Protein AF-A0A316PD76-F1 (afdb_monomer)

Sequence (189 aa):
MIFRKEKEHGVLTEEEILDMARDIAENDPAYIIGSMLIKSVCDDTGLDEGAAFSMLLDGGGMPKGIAAISARAANDLMRLYEEGGIEGEIDSYLEDERFVKMLPEMPVKAALRLYAAECNADAAARAEREKGAMDVMEKLAARRALPSPIKGNTPAATDTDYANMPTREFNLIKERLMRAASEGRRVSL

Foldseek 3Di:
DDDPPDDPDPDQDPVSVVVVVVVVQCPPPVNVVLVVQLVVLCVQQVDDSVVSNCCCVVVVHRDDDPRSLVSNLVNLLVVCVVVVNADDDPVVQVVDPQLVVCSNVDHNSVSRVVVVVVVVVVVVVVVVVVVVVVVVVVVVVVVVPDPDPPPPPPDDPCDPPPPPDDPVVVVVVVVVVVVCVVVVHDDDD

pLDDT: mean 81.31, std 11.66, range [34.84, 92.88]

Secondary structure (DSSP, 8-state):
-------------HHHHHHHHHHHHHTSHHHHHHHHHHHHHHHHH---HHHHHHHHHHTTS---THHHHHHHHHHHHHHHHHTT-S-S-HHHHHH-HHHHHHTTTS-HHHHHHHHHHHHHHHHHHHHHHHHHHHHHHHHHHHHHHSPPP----SPPP-----TTS-HHHHHHHHHHHHHHHHTTPPPP-

Structure (mmCIF, N/CA/C/O backbone):
data_AF-A0A316PD76-F1
#
_entry.id   AF-A0A316PD76-F1
#
loop_
_atom_site.group_PDB
_atom_site.id
_atom_site.type_symbol
_atom_site.label_atom_id
_atom_site.label_alt_id
_atom_site.label_comp_id
_atom_site.label_asym_id
_atom_site.label_entity_id
_atom_site.label_seq_id
_atom_site.pdbx_PDB_ins_code
_atom_site.Cartn_x
_atom_site.Cartn_y
_atom_site.Cartn_z
_atom_site.occupancy
_atom_site.B_iso_or_equiv
_atom_site.auth_seq_id
_atom_site.auth_comp_id
_atom_site.auth_asym_id
_atom_site.auth_atom_id
_atom_site.pdbx_PDB_model_num
ATOM 1 N N . MET A 1 1 ? 2.385 15.370 -68.884 1.00 34.84 1 MET A N 1
ATOM 2 C CA . MET A 1 1 ? 3.732 15.970 -68.776 1.00 34.84 1 MET A CA 1
ATOM 3 C C . MET A 1 1 ? 3.852 16.548 -67.375 1.00 34.84 1 MET A C 1
ATOM 5 O O . MET A 1 1 ? 3.274 17.591 -67.115 1.00 34.84 1 MET A O 1
ATOM 9 N N . ILE A 1 2 ? 4.478 15.823 -66.447 1.00 42.19 2 ILE A N 1
ATOM 10 C CA . ILE A 1 2 ? 4.757 16.325 -65.095 1.00 42.19 2 ILE A CA 1
ATOM 11 C C . ILE A 1 2 ? 6.264 16.531 -65.048 1.00 42.19 2 ILE A C 1
ATOM 13 O O . ILE A 1 2 ? 7.024 15.577 -65.201 1.00 42.19 2 ILE A O 1
ATOM 17 N N . PHE A 1 3 ? 6.674 17.791 -64.946 1.00 40.69 3 PHE A N 1
ATOM 18 C CA . PHE A 1 3 ? 8.070 18.192 -64.866 1.00 40.69 3 PHE A CA 1
ATOM 19 C C . PHE A 1 3 ? 8.684 17.594 -63.596 1.00 40.69 3 PHE A C 1
ATOM 21 O O . PHE A 1 3 ? 8.445 18.085 -62.494 1.00 40.69 3 PHE A O 1
ATOM 28 N N . ARG A 1 4 ? 9.485 16.529 -63.740 1.00 48.47 4 ARG A N 1
ATOM 29 C CA . ARG A 1 4 ? 10.508 16.205 -62.743 1.00 48.47 4 ARG A CA 1
ATOM 30 C C . ARG A 1 4 ? 11.542 17.315 -62.830 1.00 48.47 4 ARG A C 1
ATOM 32 O O . ARG A 1 4 ? 12.342 17.350 -63.757 1.00 48.47 4 ARG A O 1
ATOM 39 N N . LYS A 1 5 ? 11.459 18.258 -61.898 1.00 47.19 5 LYS A N 1
ATOM 40 C CA . LYS A 1 5 ? 12.519 19.227 -61.663 1.00 47.19 5 LYS A CA 1
ATOM 41 C C . LYS A 1 5 ? 13.670 18.443 -61.034 1.00 47.19 5 LYS A C 1
ATOM 43 O O . LYS A 1 5 ? 13.573 18.029 -59.882 1.00 47.19 5 LYS A O 1
ATOM 48 N N . GLU A 1 6 ? 14.687 18.141 -61.832 1.00 51.72 6 GLU A N 1
ATOM 49 C CA . GLU A 1 6 ? 15.960 17.621 -61.339 1.00 51.72 6 GLU A CA 1
ATOM 50 C C . GLU A 1 6 ? 16.486 18.622 -60.298 1.00 51.72 6 GLU A C 1
ATOM 52 O O . GLU A 1 6 ? 16.610 19.814 -60.588 1.00 51.72 6 GLU A O 1
ATOM 57 N N . LYS A 1 7 ? 16.681 18.177 -59.047 1.00 54.69 7 LYS A N 1
ATOM 58 C CA . LYS A 1 7 ? 17.316 19.002 -58.012 1.00 54.69 7 LYS A CA 1
ATOM 59 C C . LYS A 1 7 ? 18.790 19.155 -58.405 1.00 54.69 7 LYS A C 1
ATOM 61 O O . LYS A 1 7 ? 19.587 18.241 -58.218 1.00 54.69 7 LYS A O 1
ATOM 66 N N . GLU A 1 8 ? 19.130 20.305 -58.977 1.00 54.94 8 GLU A N 1
ATOM 67 C CA . GLU A 1 8 ? 20.500 20.803 -59.020 1.00 54.94 8 GLU A CA 1
ATOM 68 C C . GLU A 1 8 ? 20.954 21.143 -57.591 1.00 54.94 8 GLU A C 1
ATOM 70 O O . GLU A 1 8 ? 20.208 21.760 -56.834 1.00 54.94 8 GLU A O 1
ATOM 75 N N . HIS A 1 9 ? 22.195 20.753 -57.280 1.00 51.72 9 HIS A N 1
ATOM 76 C CA . HIS A 1 9 ? 22.932 20.888 -56.012 1.00 51.72 9 HIS A CA 1
ATOM 77 C C . HIS A 1 9 ? 22.798 19.682 -55.073 1.00 51.72 9 HIS A C 1
ATOM 79 O O . HIS A 1 9 ? 21.840 19.535 -54.323 1.00 51.72 9 HIS A O 1
ATOM 85 N N . GLY A 1 10 ? 23.832 18.831 -55.091 1.00 57.38 10 GLY A N 1
ATOM 86 C CA . GLY A 1 10 ? 24.058 17.730 -54.149 1.00 57.38 10 GLY A CA 1
ATOM 87 C C . GLY A 1 10 ? 24.444 18.206 -52.747 1.00 57.38 10 GLY A C 1
ATOM 88 O O . GLY A 1 10 ? 25.435 17.741 -52.192 1.00 57.38 10 GLY A O 1
ATOM 89 N N . VAL A 1 11 ? 23.692 19.162 -52.204 1.00 63.84 11 VAL A N 1
ATOM 90 C CA . VAL A 1 11 ? 23.794 19.614 -50.819 1.00 63.84 11 VAL A CA 1
ATOM 91 C C . VAL A 1 11 ? 22.506 19.184 -50.137 1.00 63.84 11 VAL A C 1
ATOM 93 O O . VAL A 1 11 ? 21.431 19.682 -50.465 1.00 63.84 11 VAL A O 1
ATOM 96 N N . LEU A 1 12 ? 22.632 18.204 -49.246 1.00 72.88 12 LEU A N 1
ATOM 97 C CA . LEU A 1 12 ? 21.537 17.717 -48.415 1.00 72.88 12 LEU A CA 1
ATOM 98 C C . LEU A 1 12 ? 20.990 18.870 -47.571 1.00 72.88 12 LEU A C 1
ATOM 100 O O . LEU A 1 12 ? 21.762 19.695 -47.073 1.00 72.88 12 LEU A O 1
ATOM 104 N N . THR A 1 13 ? 19.671 18.939 -47.421 1.00 83.94 13 THR A N 1
ATOM 105 C CA . THR A 1 13 ? 19.058 19.902 -46.500 1.00 83.94 13 THR A CA 1
ATOM 106 C C . THR A 1 13 ? 19.372 19.525 -45.051 1.00 83.94 13 THR A C 1
ATOM 108 O O . THR A 1 13 ? 19.690 18.378 -44.748 1.00 83.94 13 THR A O 1
ATOM 111 N N . GLU A 1 14 ? 19.285 20.484 -44.129 1.00 81.12 14 GLU A N 1
ATOM 112 C CA . GLU A 1 14 ? 19.507 20.226 -42.698 1.00 81.12 14 GLU A CA 1
ATOM 113 C C . GLU A 1 14 ? 18.545 19.159 -42.145 1.00 81.12 14 GLU A C 1
ATOM 115 O O . GLU A 1 14 ? 18.964 18.288 -41.389 1.00 81.12 14 GLU A O 1
ATOM 120 N N . GLU A 1 15 ? 17.290 19.157 -42.603 1.00 84.56 15 GLU A N 1
ATOM 121 C CA . GLU A 1 15 ? 16.310 18.105 -42.295 1.00 84.56 15 GLU A CA 1
ATOM 122 C C . GLU A 1 15 ? 16.735 16.737 -42.853 1.00 84.56 15 GLU A C 1
ATOM 124 O O . GLU A 1 15 ? 16.725 15.756 -42.116 1.00 84.56 15 GLU A O 1
ATOM 129 N N . GLU A 1 16 ? 17.186 16.667 -44.114 1.00 83.12 16 GLU A N 1
ATOM 130 C CA . GLU A 1 16 ? 17.677 15.421 -44.727 1.00 83.12 16 GLU A CA 1
ATOM 131 C C . GLU A 1 16 ? 18.917 14.880 -43.981 1.00 83.12 16 GLU A C 1
ATOM 133 O O . GLU A 1 16 ? 19.078 13.670 -43.831 1.00 83.12 16 GLU A O 1
ATOM 138 N N . ILE A 1 17 ? 19.785 15.761 -43.467 1.00 85.25 17 ILE A N 1
ATOM 139 C CA . ILE A 1 17 ? 20.955 15.388 -42.654 1.00 85.25 17 ILE A CA 1
ATOM 140 C C . ILE A 1 17 ? 20.531 14.859 -41.278 1.00 85.25 17 ILE A C 1
ATOM 142 O O . ILE A 1 17 ? 21.077 13.852 -40.825 1.00 85.25 17 ILE A O 1
ATOM 146 N N . LEU A 1 18 ? 19.574 15.512 -40.614 1.00 87.12 18 LEU A N 1
ATOM 147 C CA . LEU A 1 18 ? 19.062 15.084 -39.309 1.00 87.12 18 LEU A CA 1
ATOM 148 C C . LEU A 1 18 ? 18.331 13.742 -39.390 1.00 87.12 18 LEU A C 1
ATOM 150 O O . LEU A 1 18 ? 18.535 12.897 -38.519 1.00 87.12 18 LEU A O 1
ATOM 154 N N . ASP A 1 19 ? 17.539 13.520 -40.438 1.00 87.88 19 ASP A N 1
ATOM 155 C CA . ASP A 1 19 ? 16.840 12.252 -40.655 1.00 87.88 19 ASP A CA 1
ATOM 156 C C . ASP A 1 19 ? 17.824 11.107 -40.911 1.00 87.88 19 ASP A C 1
ATOM 158 O O . ASP A 1 19 ? 17.697 10.044 -40.308 1.00 87.88 19 ASP A O 1
ATOM 162 N N . MET A 1 20 ? 18.865 11.327 -41.722 1.00 84.94 20 MET A N 1
ATOM 163 C CA . MET A 1 20 ? 19.918 10.323 -41.911 1.00 84.94 20 MET A CA 1
ATOM 164 C C . MET A 1 20 ? 20.720 10.065 -40.632 1.00 84.94 20 MET A C 1
ATOM 166 O O . MET A 1 20 ? 21.063 8.921 -40.349 1.00 84.94 20 MET A O 1
ATOM 170 N N . ALA A 1 21 ? 21.033 11.101 -39.848 1.00 84.44 21 ALA A N 1
ATOM 171 C CA . ALA A 1 21 ? 21.728 10.935 -38.573 1.00 84.44 21 ALA A CA 1
ATOM 172 C C . ALA A 1 21 ? 20.879 10.143 -37.569 1.00 84.44 21 ALA A C 1
ATOM 174 O O . ALA A 1 21 ? 21.413 9.293 -36.855 1.00 84.44 21 ALA A O 1
ATOM 175 N N . ARG A 1 22 ? 19.562 10.386 -37.547 1.00 87.31 22 ARG A N 1
ATOM 176 C CA . ARG A 1 22 ? 18.609 9.615 -36.748 1.00 87.31 22 ARG A CA 1
ATOM 177 C C . ARG A 1 22 ? 18.548 8.166 -37.212 1.00 87.31 22 ARG A C 1
ATOM 179 O O . ARG A 1 22 ? 18.696 7.288 -36.379 1.00 87.31 22 ARG A O 1
ATOM 186 N N . ASP A 1 23 ? 18.410 7.917 -38.510 1.00 89.44 23 ASP A N 1
ATOM 187 C CA . ASP A 1 23 ? 18.346 6.560 -39.064 1.00 89.44 23 ASP A CA 1
ATOM 188 C C . ASP A 1 23 ? 19.634 5.770 -38.771 1.00 89.44 23 ASP A C 1
ATOM 190 O O . ASP A 1 23 ? 19.594 4.618 -38.346 1.00 89.44 23 ASP A O 1
ATOM 194 N N . ILE A 1 24 ? 20.805 6.402 -38.893 1.00 86.38 24 ILE A N 1
ATOM 195 C CA . ILE A 1 24 ? 22.083 5.779 -38.516 1.00 86.38 24 ILE A CA 1
ATOM 196 C C . ILE A 1 24 ? 22.121 5.458 -37.016 1.00 86.38 24 ILE A C 1
ATOM 198 O O . ILE A 1 24 ? 22.555 4.369 -36.643 1.00 86.38 24 ILE A O 1
ATOM 202 N N . ALA A 1 25 ? 21.676 6.383 -36.162 1.00 83.94 25 ALA A N 1
ATOM 203 C CA . ALA A 1 25 ? 21.655 6.176 -34.719 1.00 83.94 25 ALA A CA 1
ATOM 204 C C . ALA A 1 25 ? 20.653 5.087 -34.307 1.00 83.94 25 ALA A C 1
ATOM 206 O O . ALA A 1 25 ? 20.988 4.236 -33.494 1.00 83.94 25 ALA A O 1
ATOM 207 N N . GLU A 1 26 ? 19.452 5.071 -34.886 1.00 87.88 26 GLU A N 1
ATOM 208 C CA . GLU A 1 26 ? 18.392 4.109 -34.565 1.00 87.88 26 GLU A CA 1
ATOM 209 C C . GLU A 1 26 ? 18.734 2.679 -35.001 1.00 87.88 26 GLU A C 1
ATOM 211 O O . GLU A 1 26 ? 18.301 1.717 -34.363 1.00 87.88 26 GLU A O 1
ATOM 216 N N . ASN A 1 27 ? 19.560 2.534 -36.040 1.00 89.62 27 ASN A N 1
ATOM 217 C CA . ASN A 1 27 ? 20.076 1.246 -36.502 1.00 89.62 27 ASN A CA 1
ATOM 218 C C . ASN A 1 27 ? 21.355 0.791 -35.768 1.00 89.62 27 ASN A C 1
ATOM 220 O O . ASN A 1 27 ? 21.818 -0.332 -35.998 1.00 89.62 27 ASN A O 1
ATOM 224 N N . ASP A 1 28 ? 21.941 1.616 -34.893 1.00 92.88 28 ASP A N 1
ATOM 225 C CA . ASP A 1 28 ? 23.085 1.217 -34.070 1.00 92.88 28 ASP A CA 1
ATOM 226 C C . ASP A 1 28 ? 22.645 0.141 -33.053 1.00 92.88 28 ASP A C 1
ATOM 228 O O . ASP A 1 28 ? 21.718 0.374 -32.266 1.00 92.88 28 ASP A O 1
ATOM 232 N N . PRO A 1 29 ? 23.309 -1.031 -32.995 1.00 90.44 29 PRO A N 1
ATOM 233 C CA . PRO A 1 29 ? 23.038 -2.043 -31.977 1.00 90.44 29 PRO A CA 1
ATOM 234 C C . PRO A 1 29 ? 23.013 -1.499 -30.542 1.00 90.44 29 PRO A C 1
ATOM 236 O O . PRO A 1 29 ? 22.217 -1.970 -29.730 1.00 90.44 29 PRO A O 1
ATOM 239 N N . ALA A 1 30 ? 23.852 -0.510 -30.216 1.00 88.56 30 ALA A N 1
ATOM 240 C CA . ALA A 1 30 ? 23.874 0.106 -28.893 1.00 88.56 30 ALA A CA 1
ATOM 241 C C . ALA A 1 30 ? 22.576 0.873 -28.595 1.00 88.56 30 ALA A C 1
ATOM 243 O O . ALA A 1 30 ? 22.032 0.756 -27.495 1.00 88.56 30 ALA A O 1
ATOM 244 N N . TYR A 1 31 ? 22.051 1.605 -29.579 1.00 90.19 31 TYR A N 1
ATOM 245 C CA . TYR A 1 31 ? 20.780 2.317 -29.464 1.00 90.19 31 TYR A CA 1
ATOM 246 C C . TYR A 1 31 ? 19.603 1.343 -29.339 1.00 90.19 31 TYR A C 1
ATOM 248 O O . TYR A 1 31 ? 18.745 1.502 -28.467 1.00 90.19 31 TYR A O 1
ATOM 256 N N . ILE A 1 32 ? 19.589 0.281 -30.151 1.00 91.25 32 ILE A N 1
ATOM 257 C CA . ILE A 1 32 ? 18.552 -0.756 -30.096 1.00 91.25 32 ILE A CA 1
ATOM 258 C C . ILE A 1 32 ? 18.540 -1.416 -28.713 1.00 91.25 32 ILE A C 1
ATOM 260 O O . ILE A 1 32 ? 17.496 -1.478 -28.069 1.00 91.25 32 ILE A O 1
ATOM 264 N N . ILE A 1 33 ? 19.697 -1.850 -28.206 1.00 89.69 33 ILE A N 1
ATOM 265 C CA . ILE A 1 33 ? 19.788 -2.472 -26.879 1.00 89.69 33 ILE A CA 1
ATOM 266 C C . ILE A 1 33 ? 19.371 -1.483 -25.783 1.00 89.69 33 ILE A C 1
ATOM 268 O O . ILE A 1 33 ? 18.598 -1.851 -24.900 1.00 89.69 33 ILE A O 1
ATOM 272 N N . GLY A 1 34 ? 19.829 -0.230 -25.849 1.00 88.81 34 GLY A N 1
ATOM 273 C CA . GLY A 1 34 ? 19.455 0.807 -24.887 1.00 88.81 34 GLY A CA 1
ATOM 274 C C . GLY A 1 34 ? 17.945 1.049 -24.841 1.00 88.81 34 GLY A C 1
ATOM 275 O O . GLY A 1 34 ? 17.349 1.028 -23.765 1.00 88.81 34 GLY A O 1
ATOM 276 N N . SER A 1 35 ? 17.304 1.191 -26.004 1.00 89.94 35 SER A N 1
ATOM 277 C CA . SER A 1 35 ? 15.850 1.383 -26.097 1.00 89.94 35 SER A CA 1
ATOM 278 C C . SER A 1 35 ? 15.060 0.169 -25.595 1.00 89.94 35 SER A C 1
ATOM 280 O O . SER A 1 35 ? 14.052 0.332 -24.908 1.00 89.94 35 SER A O 1
ATOM 282 N N . MET A 1 36 ? 15.531 -1.054 -25.865 1.00 90.81 36 MET A N 1
ATOM 283 C CA . MET A 1 36 ? 14.924 -2.278 -25.329 1.00 90.81 36 MET A CA 1
ATOM 284 C C . MET A 1 36 ? 15.042 -2.358 -23.802 1.00 90.81 36 MET A C 1
ATOM 286 O O . MET A 1 36 ? 14.086 -2.763 -23.143 1.00 90.81 36 MET A O 1
ATOM 290 N N . LEU A 1 37 ? 16.182 -1.954 -23.230 1.00 89.25 37 LEU A N 1
ATOM 291 C CA . LEU A 1 37 ? 16.380 -1.929 -21.778 1.00 89.25 37 LEU A CA 1
ATOM 292 C C . LEU A 1 37 ? 15.446 -0.927 -21.097 1.00 89.25 37 LEU A C 1
ATOM 294 O O . LEU A 1 37 ? 14.810 -1.282 -20.109 1.00 89.25 37 LEU A O 1
ATOM 298 N N . ILE A 1 38 ? 15.329 0.288 -21.639 1.00 90.88 38 ILE A N 1
ATOM 299 C CA . ILE A 1 38 ? 14.432 1.321 -21.102 1.00 90.88 38 ILE A CA 1
ATOM 300 C C . ILE A 1 38 ? 12.985 0.826 -21.135 1.00 90.88 38 ILE A C 1
ATOM 302 O O . ILE A 1 38 ? 12.319 0.844 -20.103 1.00 90.88 38 ILE A O 1
ATOM 306 N N . LYS A 1 39 ? 12.529 0.286 -22.275 1.00 91.19 39 LYS A N 1
ATOM 307 C CA . LYS A 1 39 ? 11.178 -0.285 -22.399 1.00 91.19 39 LYS A CA 1
ATOM 308 C C . LYS A 1 39 ? 10.918 -1.397 -21.389 1.00 91.19 39 LYS A C 1
ATOM 310 O O . LYS A 1 39 ? 9.884 -1.383 -20.738 1.00 91.19 39 LYS A O 1
ATOM 315 N N . SER A 1 40 ? 11.870 -2.313 -21.205 1.00 88.94 40 SER A N 1
ATOM 316 C CA . SER A 1 40 ? 11.735 -3.383 -20.210 1.00 88.94 40 SER A CA 1
ATOM 317 C C . SER A 1 40 ? 11.566 -2.831 -18.794 1.00 88.94 40 SER A C 1
ATOM 319 O O . SER A 1 40 ? 10.750 -3.341 -18.036 1.00 88.94 40 SER A O 1
ATOM 321 N N . VAL A 1 41 ? 12.309 -1.781 -18.429 1.00 87.19 41 VAL A N 1
ATOM 322 C CA . VAL A 1 41 ? 12.171 -1.147 -17.110 1.00 87.19 41 VAL A CA 1
ATOM 323 C C . VAL A 1 41 ? 10.821 -0.451 -16.973 1.00 87.19 41 VAL A C 1
ATOM 325 O O . VAL A 1 41 ? 10.179 -0.599 -15.933 1.00 87.19 41 VAL A O 1
ATOM 328 N N . CYS A 1 42 ? 10.366 0.262 -18.004 1.00 88.19 42 CYS A N 1
ATOM 329 C CA . CYS A 1 42 ? 9.030 0.856 -18.038 1.00 88.19 42 CYS A CA 1
ATOM 330 C C . CYS A 1 42 ? 7.938 -0.205 -17.839 1.00 88.19 42 CYS A C 1
ATOM 332 O O . CYS A 1 42 ? 7.058 -0.016 -17.005 1.00 88.19 42 CYS A O 1
ATOM 334 N N . ASP A 1 43 ? 8.023 -1.341 -18.531 1.00 85.81 43 ASP A N 1
ATOM 335 C CA . ASP A 1 43 ? 7.039 -2.424 -18.428 1.00 85.81 43 ASP A CA 1
ATOM 336 C C . ASP A 1 43 ? 7.025 -3.065 -17.026 1.00 85.81 43 ASP A C 1
ATOM 338 O O . ASP A 1 43 ? 5.958 -3.341 -16.472 1.00 85.81 43 ASP A O 1
ATOM 342 N N . ASP A 1 44 ? 8.200 -3.262 -16.420 1.00 82.38 44 ASP A N 1
ATOM 343 C CA . ASP A 1 44 ? 8.333 -3.918 -15.114 1.00 82.38 44 ASP A CA 1
ATOM 344 C C . ASP A 1 44 ? 7.957 -3.007 -13.933 1.00 82.38 44 ASP A C 1
ATOM 346 O O . ASP A 1 44 ? 7.447 -3.475 -12.908 1.00 82.38 44 ASP A O 1
ATOM 350 N N . THR A 1 45 ? 8.223 -1.704 -14.053 1.00 80.56 45 THR A N 1
ATOM 351 C CA . THR A 1 45 ? 8.095 -0.737 -12.948 1.00 80.56 45 THR A CA 1
ATOM 352 C C . THR A 1 45 ? 6.967 0.275 -13.135 1.00 80.56 45 THR A C 1
ATOM 354 O O . THR A 1 45 ? 6.565 0.917 -12.166 1.00 80.56 45 THR A O 1
ATOM 357 N N . GLY A 1 46 ? 6.442 0.435 -14.349 1.00 82.44 46 GLY A N 1
ATOM 358 C CA . GLY A 1 46 ? 5.464 1.467 -14.697 1.00 82.44 46 GLY A CA 1
ATOM 359 C C . GLY A 1 46 ? 6.035 2.888 -14.771 1.00 82.44 46 GLY A C 1
ATOM 360 O O . GLY A 1 46 ? 5.252 3.834 -14.787 1.00 82.44 46 GLY A O 1
ATOM 361 N N . LEU A 1 47 ? 7.364 3.050 -14.770 1.00 84.88 47 LEU A N 1
ATOM 362 C CA . LEU A 1 47 ? 8.033 4.351 -14.898 1.00 84.88 47 LEU A CA 1
ATOM 363 C C . LEU A 1 47 ? 7.944 4.901 -16.329 1.00 84.88 47 LEU A C 1
ATOM 365 O O . LEU A 1 47 ? 7.890 4.138 -17.294 1.00 84.88 47 LEU A O 1
ATOM 369 N N . ASP A 1 48 ? 8.009 6.226 -16.468 1.00 88.56 48 ASP A N 1
ATOM 370 C CA . ASP A 1 48 ? 8.240 6.873 -17.761 1.00 88.56 48 ASP A CA 1
ATOM 371 C C . ASP A 1 48 ? 9.674 6.628 -18.269 1.00 88.56 48 ASP A C 1
ATOM 373 O O . ASP A 1 48 ? 10.563 6.238 -17.511 1.00 88.56 48 ASP A O 1
ATOM 377 N N . GLU A 1 49 ? 9.914 6.869 -19.561 1.00 88.12 49 GLU A N 1
ATOM 378 C CA . GLU A 1 49 ? 11.214 6.606 -20.196 1.00 88.12 49 GLU A CA 1
ATOM 379 C C . GLU A 1 49 ? 12.368 7.384 -19.547 1.00 88.12 49 GLU A C 1
ATOM 381 O O . GLU A 1 49 ? 13.476 6.859 -19.440 1.00 88.12 49 GLU A O 1
ATOM 386 N N . GLY A 1 50 ? 12.121 8.613 -19.082 1.00 87.00 50 GLY A N 1
ATOM 387 C CA . GLY A 1 50 ? 13.131 9.445 -18.433 1.00 87.00 50 GLY A CA 1
ATOM 388 C C . GLY A 1 50 ? 13.507 8.911 -17.054 1.00 87.00 50 GLY A C 1
ATOM 389 O O . GLY A 1 50 ? 14.692 8.785 -16.737 1.00 87.00 50 GLY A O 1
ATOM 390 N N . ALA A 1 51 ? 12.517 8.536 -16.245 1.00 84.62 51 ALA A N 1
ATOM 391 C CA . ALA A 1 51 ? 12.765 7.920 -14.945 1.00 84.62 51 ALA A CA 1
ATOM 392 C C . ALA A 1 51 ? 13.390 6.519 -15.073 1.00 84.62 51 ALA A C 1
ATOM 394 O O . ALA A 1 51 ? 14.322 6.195 -14.335 1.00 84.62 51 ALA A O 1
ATOM 395 N N . ALA A 1 52 ? 12.943 5.711 -16.039 1.00 85.81 52 ALA A N 1
ATOM 396 C CA . ALA A 1 52 ? 13.532 4.409 -16.347 1.00 85.81 52 ALA A CA 1
ATOM 397 C C . ALA A 1 52 ? 14.996 4.535 -16.801 1.00 85.81 52 ALA A C 1
ATOM 399 O O . ALA A 1 52 ? 15.850 3.753 -16.377 1.00 85.81 52 ALA A O 1
ATOM 400 N N . PHE A 1 53 ? 15.305 5.549 -17.612 1.00 86.50 53 PHE A N 1
ATOM 401 C CA . PHE A 1 53 ? 16.670 5.865 -18.023 1.00 86.50 53 PHE A CA 1
ATOM 402 C C . PHE A 1 53 ? 17.559 6.240 -16.833 1.00 86.50 53 PHE A C 1
ATOM 404 O O . PHE A 1 53 ? 18.620 5.638 -16.654 1.00 86.50 53 PHE A O 1
ATOM 411 N N . SER A 1 54 ? 17.116 7.173 -15.985 1.00 85.62 54 SER A N 1
ATOM 412 C CA . SER A 1 54 ? 17.851 7.550 -14.770 1.00 85.62 54 SER A CA 1
ATOM 413 C C . SER A 1 54 ? 18.079 6.344 -13.857 1.00 85.62 54 SER A C 1
ATOM 415 O O . SER A 1 54 ? 19.186 6.140 -13.370 1.00 85.62 54 SER A O 1
ATOM 417 N N . MET A 1 55 ? 17.076 5.475 -13.698 1.00 82.44 55 MET A N 1
ATOM 418 C CA . MET A 1 55 ? 17.192 4.259 -12.891 1.00 82.44 55 MET A CA 1
ATOM 419 C C . MET A 1 55 ? 18.266 3.296 -13.421 1.00 82.44 55 MET A C 1
ATOM 421 O O . MET A 1 55 ? 19.014 2.717 -12.633 1.00 82.44 55 MET A O 1
ATOM 425 N N . LEU A 1 56 ? 18.369 3.138 -14.745 1.00 84.75 56 LEU A N 1
ATOM 426 C CA . LEU A 1 56 ? 19.398 2.309 -15.380 1.00 84.75 56 LEU A CA 1
ATOM 427 C C . LEU A 1 56 ? 20.806 2.892 -15.203 1.00 84.75 56 LEU A C 1
ATOM 429 O O . LEU A 1 56 ? 21.750 2.131 -14.972 1.00 84.75 56 LEU A O 1
ATOM 433 N N . LEU A 1 57 ? 20.950 4.216 -15.308 1.00 84.19 57 LEU A N 1
ATOM 434 C CA . LEU A 1 57 ? 22.236 4.898 -15.157 1.00 84.19 57 LEU A CA 1
ATOM 435 C C . LEU A 1 57 ? 22.713 4.932 -13.702 1.00 84.19 57 LEU A C 1
ATOM 437 O O . LEU A 1 57 ? 23.838 4.517 -13.420 1.00 84.19 57 LEU A O 1
ATOM 441 N N . ASP A 1 58 ? 21.859 5.383 -12.785 1.00 81.50 58 ASP A N 1
ATOM 442 C CA . ASP A 1 58 ? 22.203 5.569 -11.372 1.00 81.50 58 ASP A CA 1
ATOM 443 C C . ASP A 1 58 ? 22.333 4.227 -10.642 1.00 81.50 58 ASP A C 1
ATOM 445 O O . ASP A 1 58 ? 23.179 4.060 -9.762 1.00 81.50 58 ASP A O 1
ATOM 449 N N . GLY A 1 59 ? 21.515 3.241 -11.026 1.00 68.50 59 GLY A N 1
ATOM 450 C CA . GLY A 1 59 ? 21.529 1.892 -10.461 1.00 68.50 59 GLY A CA 1
ATOM 451 C C . GLY A 1 59 ? 22.610 0.973 -11.039 1.00 68.50 59 GLY A C 1
ATOM 452 O O . GLY A 1 59 ? 22.813 -0.126 -10.520 1.00 68.50 59 GLY A O 1
ATOM 453 N N . GLY A 1 60 ? 23.299 1.388 -12.109 1.00 69.50 60 GLY A N 1
ATOM 454 C CA . GLY A 1 60 ? 24.343 0.596 -12.767 1.00 69.50 60 GLY A CA 1
ATOM 455 C C . GLY A 1 60 ? 23.840 -0.692 -13.435 1.00 69.50 60 GLY A C 1
ATOM 456 O O . GLY A 1 60 ? 24.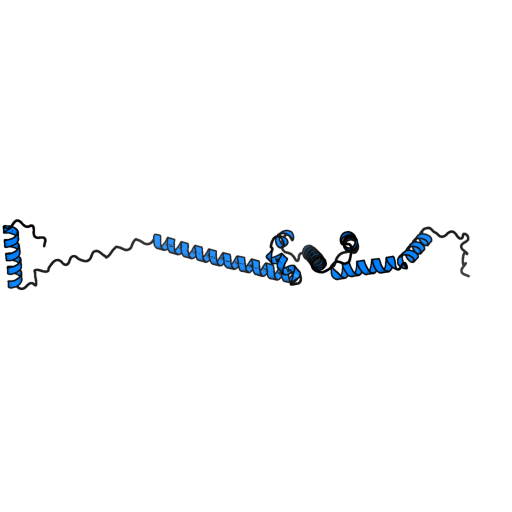629 -1.613 -13.662 1.00 69.50 60 GLY A O 1
ATOM 457 N N . GLY A 1 61 ? 22.540 -0.794 -13.729 1.00 73.25 61 GLY A N 1
ATOM 458 C CA . GLY A 1 61 ? 21.940 -1.967 -14.363 1.00 73.25 61 GLY A CA 1
ATOM 459 C C . GLY A 1 61 ? 20.431 -2.091 -14.155 1.00 73.25 61 GLY A C 1
ATOM 460 O O . GLY A 1 61 ? 19.791 -1.231 -13.559 1.00 73.25 61 GLY A O 1
ATOM 461 N N . MET A 1 62 ? 19.857 -3.191 -14.658 1.00 76.69 62 MET A N 1
ATOM 462 C CA . MET A 1 62 ? 18.424 -3.464 -14.511 1.00 76.69 62 MET A CA 1
ATOM 463 C C . MET A 1 62 ? 18.003 -3.549 -13.035 1.00 76.69 62 MET A C 1
ATOM 465 O O . MET A 1 62 ? 18.671 -4.248 -12.259 1.00 76.69 62 MET A O 1
ATOM 469 N N . PRO A 1 63 ? 16.866 -2.937 -12.658 1.00 73.38 63 PRO A N 1
ATOM 470 C CA . PRO A 1 63 ? 16.326 -3.055 -11.314 1.00 73.38 63 PRO A CA 1
ATOM 471 C C . PRO A 1 63 ? 15.928 -4.505 -11.027 1.00 73.38 63 PRO A C 1
ATOM 473 O O . PRO A 1 63 ? 15.306 -5.178 -11.846 1.00 73.38 63 PRO A O 1
ATOM 476 N N . LYS A 1 64 ? 16.302 -5.014 -9.849 1.00 76.94 64 LYS A N 1
ATOM 477 C CA . LYS A 1 64 ? 15.994 -6.388 -9.421 1.00 76.94 64 LYS A CA 1
ATOM 478 C C . LYS A 1 64 ? 15.411 -6.412 -8.015 1.00 76.94 64 LYS A C 1
ATOM 480 O O . LYS A 1 64 ? 15.778 -5.602 -7.164 1.00 76.94 64 LYS A O 1
ATOM 485 N N . GLY A 1 65 ? 14.543 -7.393 -7.761 1.00 81.12 65 GLY A N 1
ATOM 486 C CA . GLY A 1 65 ? 13.989 -7.670 -6.434 1.00 81.12 65 GLY A CA 1
ATOM 487 C C . GLY A 1 65 ? 13.243 -6.469 -5.851 1.00 81.12 65 GLY A C 1
ATOM 488 O O . GLY A 1 65 ? 12.303 -5.966 -6.460 1.00 81.12 65 GLY A O 1
ATOM 489 N N . ILE A 1 66 ? 13.684 -6.006 -4.678 1.00 79.75 66 ILE A N 1
ATOM 490 C CA . ILE A 1 66 ? 13.013 -4.954 -3.901 1.00 79.75 66 ILE A CA 1
ATOM 491 C C . ILE A 1 66 ? 12.928 -3.633 -4.671 1.00 79.75 66 ILE A C 1
ATOM 493 O O . ILE A 1 66 ? 11.887 -2.999 -4.611 1.00 79.75 66 ILE A O 1
ATOM 497 N N . ALA A 1 67 ? 13.956 -3.245 -5.434 1.00 77.81 67 ALA A N 1
ATOM 498 C CA . ALA A 1 67 ? 13.962 -1.966 -6.153 1.00 77.81 67 ALA A CA 1
ATOM 499 C C . ALA A 1 67 ? 12.878 -1.886 -7.245 1.00 77.81 67 ALA A C 1
ATOM 501 O O . ALA A 1 67 ? 12.237 -0.851 -7.413 1.00 77.81 67 ALA A O 1
ATOM 502 N N . ALA A 1 68 ? 12.645 -2.989 -7.964 1.00 79.94 68 ALA A N 1
ATOM 503 C CA . ALA A 1 68 ? 11.581 -3.066 -8.965 1.00 79.94 68 ALA A CA 1
ATOM 504 C C . ALA A 1 68 ? 10.195 -3.060 -8.300 1.00 79.94 68 ALA A C 1
ATOM 506 O O . ALA A 1 68 ? 9.299 -2.338 -8.731 1.00 79.94 68 ALA A O 1
ATOM 507 N N . ILE A 1 69 ? 10.042 -3.812 -7.203 1.00 82.00 69 ILE A N 1
ATOM 508 C CA . ILE A 1 69 ? 8.798 -3.868 -6.421 1.00 82.00 69 ILE A CA 1
ATOM 509 C C . ILE A 1 69 ? 8.470 -2.495 -5.824 1.00 82.00 69 ILE A C 1
ATOM 511 O O . ILE A 1 69 ? 7.330 -2.048 -5.917 1.00 82.00 69 ILE A O 1
ATOM 515 N N . SER A 1 70 ? 9.457 -1.801 -5.253 1.00 84.50 70 SER A N 1
ATOM 516 C CA . SER A 1 70 ? 9.269 -0.481 -4.652 1.00 84.50 70 SER A CA 1
ATOM 517 C C . SER A 1 70 ? 8.950 0.582 -5.696 1.00 84.50 70 SER A C 1
ATOM 519 O O . SER A 1 70 ? 8.048 1.381 -5.472 1.00 84.50 70 SER A O 1
ATOM 521 N N . ALA A 1 71 ? 9.640 0.577 -6.843 1.00 83.75 71 ALA A N 1
ATOM 522 C CA . ALA A 1 71 ? 9.358 1.510 -7.934 1.00 83.75 71 ALA A CA 1
ATOM 523 C C . ALA A 1 71 ? 7.932 1.319 -8.466 1.00 83.75 71 ALA A C 1
ATOM 525 O O . ALA A 1 71 ? 7.175 2.278 -8.595 1.00 83.75 71 ALA A O 1
ATOM 526 N N . ARG A 1 72 ? 7.529 0.061 -8.668 1.00 85.00 72 ARG A N 1
ATOM 527 C CA . ARG A 1 72 ? 6.168 -0.284 -9.071 1.00 85.00 72 ARG A CA 1
ATOM 528 C C . ARG A 1 72 ? 5.127 0.153 -8.047 1.00 85.00 72 ARG A C 1
ATOM 530 O O . ARG A 1 72 ? 4.130 0.760 -8.421 1.00 85.00 72 ARG A O 1
ATOM 537 N N . ALA A 1 73 ? 5.355 -0.136 -6.767 1.00 87.25 73 ALA A N 1
ATOM 538 C CA . ALA A 1 73 ? 4.444 0.264 -5.703 1.00 87.25 73 ALA A CA 1
ATOM 539 C C . ALA A 1 73 ? 4.310 1.792 -5.616 1.00 87.25 73 ALA A C 1
ATOM 541 O O . ALA A 1 73 ? 3.198 2.293 -5.471 1.00 87.25 73 ALA A O 1
ATOM 542 N N . ALA A 1 74 ? 5.415 2.529 -5.758 1.00 87.88 74 ALA A N 1
ATOM 543 C CA . ALA A 1 74 ? 5.413 3.988 -5.763 1.00 87.88 74 ALA A CA 1
ATOM 544 C C . ALA A 1 74 ? 4.601 4.557 -6.938 1.00 87.88 74 ALA A C 1
ATOM 546 O O . ALA A 1 74 ? 3.745 5.412 -6.725 1.00 87.88 74 ALA A O 1
ATOM 547 N N . ASN A 1 75 ? 4.798 4.039 -8.153 1.00 87.06 75 ASN A N 1
ATOM 548 C CA . ASN A 1 75 ? 4.029 4.472 -9.322 1.00 87.06 75 ASN A CA 1
ATOM 549 C C . ASN A 1 75 ? 2.545 4.125 -9.206 1.00 87.06 75 ASN A C 1
ATOM 551 O O . ASN A 1 75 ? 1.689 4.958 -9.493 1.00 87.06 75 ASN A O 1
ATOM 555 N N . ASP A 1 76 ? 2.223 2.910 -8.758 1.00 88.06 76 ASP A N 1
ATOM 556 C CA . ASP A 1 76 ? 0.836 2.499 -8.546 1.00 88.06 76 ASP A CA 1
ATOM 557 C C . ASP A 1 76 ? 0.150 3.380 -7.484 1.00 88.06 76 ASP A C 1
ATOM 559 O O . ASP A 1 76 ? -1.022 3.720 -7.650 1.00 88.06 76 ASP A O 1
ATOM 563 N N . LEU A 1 77 ? 0.866 3.783 -6.424 1.00 89.56 77 LEU A N 1
ATOM 564 C CA . LEU A 1 77 ? 0.376 4.730 -5.417 1.00 89.56 77 LEU A CA 1
ATOM 565 C C . LEU A 1 77 ? 0.137 6.124 -6.002 1.00 89.56 77 LEU A C 1
ATOM 567 O O . LEU A 1 77 ? -0.947 6.668 -5.805 1.00 89.56 77 LEU A O 1
ATOM 571 N N . MET A 1 78 ? 1.103 6.685 -6.737 1.00 88.69 78 MET A N 1
ATOM 572 C CA . MET A 1 78 ? 0.946 8.001 -7.372 1.00 88.69 78 MET A CA 1
ATOM 573 C C . MET A 1 78 ? -0.224 8.007 -8.354 1.00 88.69 78 MET A C 1
ATOM 575 O O . MET A 1 78 ? -1.080 8.884 -8.279 1.00 88.69 78 MET A O 1
ATOM 579 N N . ARG A 1 79 ? -0.336 6.980 -9.204 1.00 88.69 79 ARG A N 1
ATOM 580 C CA . ARG A 1 79 ? -1.452 6.858 -10.149 1.00 88.69 79 ARG A CA 1
ATOM 581 C C . ARG A 1 79 ? -2.798 6.796 -9.428 1.00 88.69 79 ARG A C 1
ATOM 583 O O . ARG A 1 79 ? -3.728 7.503 -9.794 1.00 88.69 79 ARG A O 1
ATOM 590 N N . LEU A 1 80 ? -2.919 5.965 -8.390 1.00 89.75 80 LEU A N 1
ATOM 591 C CA . LEU A 1 80 ? -4.165 5.860 -7.620 1.00 89.75 80 LEU A CA 1
ATOM 592 C C . LEU A 1 80 ? -4.502 7.156 -6.872 1.00 89.75 80 LEU A C 1
ATOM 594 O O . LEU A 1 80 ? -5.681 7.459 -6.692 1.00 89.75 80 LEU A O 1
ATOM 598 N N . TYR A 1 81 ? -3.494 7.909 -6.438 1.00 89.50 81 TYR A N 1
ATOM 599 C CA . TYR A 1 81 ? -3.679 9.219 -5.827 1.00 89.50 81 TYR A CA 1
ATOM 600 C C . TYR A 1 81 ? -4.222 10.241 -6.833 1.00 89.50 81 TYR A C 1
ATOM 602 O O . TYR A 1 81 ? -5.209 10.913 -6.544 1.00 89.50 81 TYR A O 1
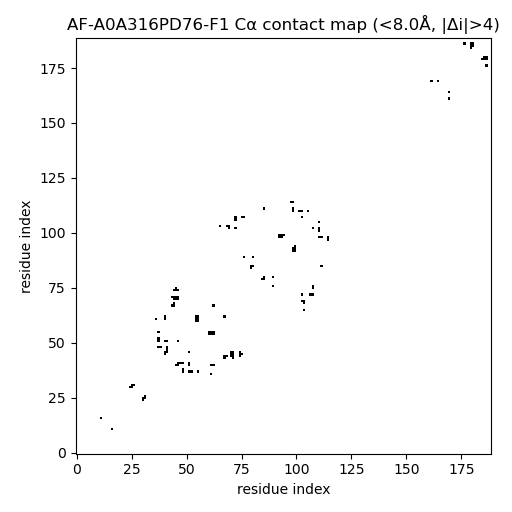ATOM 610 N N . GLU A 1 82 ? -3.650 10.302 -8.037 1.00 88.31 82 GLU A N 1
ATOM 611 C CA . GLU A 1 82 ? -4.127 11.164 -9.129 1.00 88.31 82 GLU A CA 1
ATOM 612 C C . GLU A 1 82 ? -5.554 10.810 -9.576 1.00 88.31 82 GLU A C 1
ATOM 614 O O . GLU A 1 82 ? -6.360 11.695 -9.863 1.00 88.31 82 GLU A O 1
ATOM 619 N N . GLU A 1 83 ? -5.899 9.520 -9.576 1.00 89.88 83 GLU A N 1
ATOM 620 C CA . GLU A 1 83 ? -7.255 9.026 -9.848 1.00 89.88 83 GLU A CA 1
ATOM 621 C C . GLU A 1 83 ? -8.259 9.332 -8.714 1.00 89.88 83 GLU A C 1
ATOM 623 O O . GLU A 1 83 ? -9.455 9.067 -8.862 1.00 89.88 83 GLU A O 1
ATOM 628 N N . GLY A 1 84 ? -7.804 9.871 -7.576 1.00 85.00 84 GLY A N 1
ATOM 629 C CA . GLY A 1 84 ? -8.636 10.138 -6.398 1.00 85.00 84 GLY A CA 1
ATOM 630 C C . GLY A 1 84 ? -9.082 8.872 -5.656 1.00 85.00 84 GLY A C 1
ATOM 631 O O . GLY A 1 84 ? -10.079 8.889 -4.937 1.00 85.00 84 GLY A O 1
ATOM 632 N N . GLY A 1 85 ? -8.378 7.754 -5.851 1.00 82.19 85 GLY A N 1
ATOM 633 C CA . GLY A 1 85 ? -8.678 6.456 -5.243 1.00 82.19 85 GLY A CA 1
ATOM 634 C C . GLY A 1 85 ? -8.054 6.231 -3.862 1.00 82.19 85 GLY A C 1
ATOM 635 O O . GLY A 1 85 ? -8.267 5.165 -3.282 1.00 82.19 85 GLY A O 1
ATOM 636 N N . ILE A 1 86 ? -7.275 7.192 -3.355 1.00 86.19 86 ILE A N 1
ATOM 637 C CA . ILE A 1 86 ? -6.632 7.156 -2.035 1.00 86.19 86 ILE A CA 1
ATOM 638 C C . ILE A 1 86 ? -7.262 8.231 -1.149 1.00 86.19 86 ILE A C 1
ATOM 640 O O . ILE A 1 86 ? -7.343 9.396 -1.531 1.00 86.19 86 ILE A O 1
ATOM 644 N N . GLU A 1 87 ? -7.710 7.837 0.042 1.00 80.19 87 GLU A N 1
ATOM 645 C CA . GLU A 1 87 ? -8.263 8.763 1.030 1.00 80.19 87 GLU A CA 1
ATOM 646 C C . GLU A 1 87 ? -7.123 9.372 1.864 1.00 80.19 87 GLU A C 1
ATOM 648 O O . GLU A 1 87 ? -6.479 8.665 2.632 1.00 80.19 87 GLU A O 1
ATOM 653 N N . GLY A 1 88 ? -6.871 10.677 1.741 1.00 83.50 88 GLY A N 1
ATOM 654 C CA . GLY A 1 88 ? -5.841 11.380 2.523 1.00 83.50 88 GLY A CA 1
ATOM 655 C C . GLY A 1 88 ? -4.464 11.450 1.849 1.00 83.50 88 GLY A C 1
ATOM 656 O O . GLY A 1 88 ? -4.338 11.269 0.640 1.00 83.50 88 GLY A O 1
ATOM 657 N N . GLU A 1 89 ? -3.434 11.773 2.634 1.00 87.25 89 GLU A N 1
ATOM 658 C CA . GLU A 1 89 ? -2.059 11.961 2.147 1.00 87.25 89 GLU A CA 1
ATOM 659 C C . GLU A 1 89 ? -1.319 10.623 2.044 1.00 87.25 89 GLU A C 1
ATOM 661 O O . GLU A 1 89 ? -1.349 9.826 2.983 1.00 87.25 89 GLU A O 1
ATOM 666 N N . ILE A 1 90 ? -0.611 10.389 0.931 1.00 86.62 90 ILE A N 1
ATOM 667 C CA . ILE A 1 90 ? 0.159 9.151 0.701 1.00 86.62 90 ILE A CA 1
ATOM 668 C C . ILE A 1 90 ? 1.177 8.916 1.827 1.00 86.62 90 ILE A C 1
ATOM 670 O O . ILE A 1 90 ? 1.312 7.788 2.300 1.00 86.62 90 ILE A O 1
ATOM 674 N N . ASP A 1 91 ? 1.843 9.977 2.289 1.00 87.69 91 ASP A N 1
ATOM 675 C CA . ASP A 1 91 ? 2.892 9.896 3.310 1.00 87.69 91 ASP A CA 1
ATOM 676 C C . ASP A 1 91 ? 2.380 9.268 4.614 1.00 87.69 91 ASP A C 1
ATOM 678 O O . ASP A 1 91 ? 3.063 8.433 5.202 1.00 87.69 91 ASP A O 1
ATOM 682 N N . SER A 1 92 ? 1.131 9.549 5.000 1.00 87.62 92 SER A N 1
ATOM 683 C CA . SER A 1 92 ? 0.523 8.972 6.208 1.00 87.62 92 SER A CA 1
ATOM 684 C C . SER A 1 92 ? 0.418 7.442 6.166 1.00 87.62 92 SER A C 1
ATOM 686 O O . SER A 1 92 ? 0.580 6.777 7.187 1.00 87.62 92 SER A O 1
ATOM 688 N N . TYR A 1 93 ? 0.198 6.864 4.981 1.00 88.19 93 TYR A N 1
ATOM 689 C CA . TYR A 1 93 ? 0.176 5.414 4.800 1.00 88.19 93 TYR A CA 1
ATOM 690 C C . TYR A 1 93 ? 1.586 4.825 4.860 1.00 88.19 93 TYR A C 1
ATOM 692 O O . TYR A 1 93 ? 1.779 3.738 5.400 1.00 88.19 93 TYR A O 1
ATOM 700 N N . LEU A 1 94 ? 2.575 5.533 4.307 1.00 88.75 94 LEU A N 1
ATOM 701 C CA . LEU A 1 94 ? 3.970 5.087 4.268 1.00 88.75 94 LEU A CA 1
ATOM 702 C C . LEU A 1 94 ? 4.667 5.178 5.633 1.00 88.75 94 LEU A C 1
ATOM 704 O O . LEU A 1 94 ? 5.633 4.454 5.867 1.00 88.75 94 LEU A O 1
ATOM 708 N N . GLU A 1 95 ? 4.169 6.018 6.541 1.00 90.88 95 GLU A N 1
ATOM 709 C CA . GLU A 1 95 ? 4.614 6.064 7.937 1.00 90.88 95 GLU A CA 1
ATOM 710 C C . GLU A 1 95 ? 4.208 4.811 8.739 1.00 90.88 95 GLU A C 1
ATOM 712 O O . GLU A 1 95 ? 4.892 4.448 9.702 1.00 90.88 95 GLU A O 1
ATOM 717 N N . ASP A 1 96 ? 3.127 4.117 8.357 1.00 91.88 96 ASP A N 1
ATOM 718 C CA . ASP A 1 96 ? 2.685 2.897 9.037 1.00 91.88 96 ASP A CA 1
ATOM 719 C C . ASP A 1 96 ? 3.417 1.657 8.499 1.00 91.88 96 ASP A C 1
ATOM 721 O O . ASP A 1 96 ? 3.193 1.177 7.383 1.00 91.88 96 ASP A O 1
ATOM 725 N N . GLU A 1 97 ? 4.258 1.066 9.349 1.00 91.31 97 GLU A N 1
ATOM 726 C CA . GLU A 1 97 ? 5.032 -0.136 9.029 1.00 91.31 97 GLU A CA 1
ATOM 727 C C . GLU A 1 97 ? 4.147 -1.321 8.590 1.00 91.31 97 GLU A C 1
ATOM 729 O O . GLU A 1 97 ? 4.590 -2.176 7.818 1.00 91.31 97 GLU A O 1
ATOM 734 N N . ARG A 1 98 ? 2.889 -1.393 9.053 1.00 91.81 98 ARG A N 1
ATOM 735 C CA . ARG A 1 98 ? 1.949 -2.454 8.652 1.00 91.81 98 ARG A CA 1
ATOM 736 C C . ARG A 1 98 ? 1.621 -2.362 7.171 1.00 91.81 98 ARG A C 1
ATOM 738 O O . ARG A 1 98 ? 1.668 -3.377 6.482 1.00 91.81 98 ARG A O 1
ATOM 745 N N . PHE A 1 99 ? 1.347 -1.154 6.685 1.00 92.56 99 PHE A N 1
ATOM 746 C CA . PHE A 1 99 ? 1.061 -0.918 5.277 1.00 92.56 99 PHE A CA 1
ATOM 747 C C . PHE A 1 99 ? 2.291 -1.211 4.414 1.00 92.56 99 PHE A C 1
ATOM 749 O O . PHE A 1 99 ? 2.200 -1.949 3.433 1.00 92.56 99 PHE A O 1
ATOM 756 N N . VAL A 1 100 ? 3.467 -0.731 4.832 1.00 90.75 100 VAL A N 1
ATOM 757 C CA . VAL A 1 100 ? 4.731 -0.962 4.115 1.00 90.75 100 VAL A CA 1
ATOM 758 C C . VAL A 1 100 ? 5.043 -2.456 3.974 1.00 90.75 100 VAL A C 1
ATOM 760 O O . VAL A 1 100 ? 5.504 -2.882 2.918 1.00 90.75 100 VAL A O 1
ATOM 763 N N . LYS A 1 101 ? 4.738 -3.280 4.985 1.00 91.31 101 LYS A N 1
ATOM 764 C CA . LYS A 1 101 ? 4.906 -4.745 4.923 1.00 91.31 101 LYS A CA 1
ATOM 765 C C . LYS A 1 101 ? 3.942 -5.447 3.966 1.00 91.31 101 LYS A C 1
ATOM 767 O O . LYS A 1 101 ? 4.238 -6.559 3.544 1.00 91.31 101 LYS A O 1
ATOM 772 N N . MET A 1 102 ? 2.812 -4.832 3.618 1.00 92.06 102 MET A N 1
ATOM 773 C CA . MET A 1 102 ? 1.855 -5.401 2.662 1.00 92.06 102 MET A CA 1
ATOM 774 C C . MET A 1 102 ? 2.278 -5.163 1.208 1.00 92.06 102 MET A C 1
ATOM 776 O O . MET A 1 102 ? 1.983 -5.995 0.353 1.00 92.06 102 MET A O 1
ATOM 780 N N . LEU A 1 103 ? 2.984 -4.064 0.916 1.00 90.69 103 LEU A N 1
ATOM 781 C CA . LEU A 1 103 ? 3.371 -3.683 -0.452 1.00 90.69 103 LEU A CA 1
ATOM 782 C C . LEU A 1 103 ? 4.195 -4.748 -1.212 1.00 90.69 103 LEU A C 1
ATOM 784 O O . LEU A 1 103 ? 3.986 -4.885 -2.416 1.00 90.69 103 LEU A O 1
ATOM 788 N N . PRO A 1 104 ? 5.097 -5.523 -0.573 1.00 87.19 104 PRO A N 1
ATOM 789 C CA . PRO A 1 104 ? 5.804 -6.615 -1.244 1.00 87.19 104 PRO A CA 1
ATOM 790 C C . PRO A 1 104 ? 4.948 -7.866 -1.472 1.00 87.19 104 PRO A C 1
ATOM 792 O O . PRO A 1 104 ? 5.232 -8.641 -2.381 1.00 87.19 104 PRO A O 1
ATOM 795 N N . GLU A 1 105 ? 3.925 -8.079 -0.643 1.00 87.56 105 GLU A N 1
ATOM 796 C CA . GLU A 1 105 ? 3.145 -9.323 -0.597 1.00 87.56 105 GLU A CA 1
ATOM 797 C C . GLU A 1 105 ? 1.907 -9.277 -1.505 1.00 87.56 105 GLU A C 1
ATOM 799 O O . GLU A 1 105 ? 1.367 -10.315 -1.893 1.00 87.56 105 GLU A O 1
ATOM 804 N N . MET A 1 106 ? 1.417 -8.079 -1.846 1.00 90.06 106 MET A N 1
ATOM 805 C CA . MET A 1 106 ? 0.193 -7.917 -2.629 1.00 90.06 106 MET A CA 1
ATOM 806 C C . MET A 1 106 ? 0.150 -6.616 -3.440 1.00 90.06 106 MET A C 1
ATOM 808 O O . MET A 1 106 ? 0.872 -5.668 -3.142 1.00 90.06 106 MET A O 1
ATOM 812 N N . PRO A 1 107 ? -0.739 -6.519 -4.450 1.00 87.94 107 PRO A N 1
ATOM 813 C CA . PRO A 1 107 ? -0.916 -5.286 -5.210 1.00 87.94 107 PRO A CA 1
ATOM 814 C C . PRO A 1 107 ? -1.365 -4.112 -4.330 1.00 87.94 107 PRO A C 1
ATOM 816 O O . PRO A 1 107 ? -2.221 -4.282 -3.459 1.00 87.94 107 PRO A O 1
ATOM 819 N N . VAL A 1 108 ? -0.890 -2.901 -4.640 1.00 90.38 108 VAL A N 1
ATOM 820 C CA . VAL A 1 108 ? -1.157 -1.663 -3.877 1.00 90.38 108 VAL A CA 1
ATOM 821 C C . VAL A 1 108 ? -2.646 -1.450 -3.589 1.00 90.38 108 VAL A C 1
ATOM 823 O O . VAL A 1 108 ? -3.042 -1.168 -2.462 1.00 90.38 108 VAL A O 1
ATOM 826 N N . LYS A 1 109 ? -3.509 -1.663 -4.588 1.00 90.06 109 LYS A N 1
ATOM 827 C CA . LYS A 1 109 ? -4.965 -1.512 -4.432 1.00 90.06 109 LYS A CA 1
ATOM 828 C C . LYS A 1 109 ? -5.570 -2.493 -3.419 1.00 90.06 109 LYS A C 1
ATOM 830 O O . LYS A 1 109 ? -6.567 -2.172 -2.776 1.00 90.06 109 LYS A O 1
ATOM 835 N N . ALA A 1 110 ? -5.010 -3.697 -3.306 1.00 90.00 110 ALA A N 1
ATOM 836 C CA . ALA A 1 110 ? -5.426 -4.676 -2.306 1.00 90.00 110 ALA A CA 1
ATOM 837 C C . ALA A 1 110 ? -4.893 -4.297 -0.919 1.00 90.00 110 ALA A C 1
ATOM 839 O O . ALA A 1 110 ? -5.671 -4.311 0.033 1.00 90.00 110 ALA A O 1
ATOM 840 N N . ALA A 1 111 ? -3.626 -3.872 -0.835 1.00 92.50 111 ALA A N 1
ATOM 841 C CA . ALA A 1 111 ? -3.010 -3.394 0.402 1.00 92.50 111 ALA A CA 1
ATOM 842 C C . ALA A 1 111 ? -3.793 -2.219 1.009 1.00 92.50 111 ALA A C 1
ATOM 844 O O . ALA A 1 111 ? -4.142 -2.267 2.182 1.00 92.50 111 ALA A O 1
ATOM 845 N N . LEU A 1 112 ? -4.171 -1.219 0.203 1.00 91.81 112 LEU A N 1
ATOM 846 C CA . LEU A 1 112 ? -4.967 -0.069 0.658 1.00 91.81 112 LEU A CA 1
ATOM 847 C C . LEU A 1 112 ? -6.317 -0.488 1.251 1.00 91.81 112 LEU A C 1
ATOM 849 O O . LEU A 1 112 ? -6.719 -0.008 2.307 1.00 91.81 112 LEU A O 1
ATOM 853 N N . ARG A 1 113 ? -7.017 -1.420 0.594 1.00 91.12 113 ARG A N 1
ATOM 854 C CA . ARG A 1 113 ? -8.312 -1.926 1.077 1.00 91.12 113 ARG A CA 1
ATOM 855 C C . ARG A 1 113 ? -8.173 -2.711 2.373 1.00 91.12 113 ARG A C 1
ATOM 857 O O . ARG A 1 113 ? -9.005 -2.553 3.263 1.00 91.12 113 ARG A O 1
ATOM 864 N N . LEU A 1 114 ? -7.158 -3.570 2.458 1.00 92.81 114 LEU A N 1
ATOM 865 C CA . LEU A 1 114 ? -6.889 -4.361 3.653 1.00 92.81 114 LEU A CA 1
ATOM 866 C C . LEU A 1 114 ? -6.527 -3.443 4.824 1.00 92.81 114 LEU A C 1
ATOM 868 O O . LEU A 1 114 ? -7.122 -3.553 5.889 1.00 92.81 114 LEU A O 1
ATOM 872 N N . TYR A 1 115 ? -5.633 -2.486 4.590 1.00 92.69 115 TYR A N 1
ATOM 873 C CA . TYR A 1 115 ? -5.206 -1.511 5.584 1.00 92.69 115 TYR A CA 1
ATOM 874 C C . TYR A 1 115 ? -6.372 -0.659 6.101 1.00 92.69 115 TYR A C 1
ATOM 876 O O . TYR A 1 115 ? -6.564 -0.534 7.308 1.00 92.69 115 TYR A O 1
ATOM 884 N N . ALA A 1 116 ? -7.228 -0.153 5.207 1.00 90.12 116 ALA A N 1
ATOM 885 C CA . ALA A 1 116 ? -8.436 0.568 5.606 1.00 90.12 116 ALA A CA 1
ATOM 886 C C . ALA A 1 116 ? -9.378 -0.309 6.454 1.00 90.12 116 ALA A C 1
ATOM 888 O O . ALA A 1 116 ? -9.956 0.158 7.437 1.00 90.12 116 ALA A O 1
ATOM 889 N N . ALA A 1 117 ? -9.522 -1.593 6.109 1.00 90.62 117 ALA A N 1
ATOM 890 C CA . ALA A 1 117 ? -10.317 -2.531 6.895 1.00 90.62 117 ALA A CA 1
ATOM 891 C C . ALA A 1 117 ? -9.717 -2.779 8.292 1.00 90.62 117 ALA A C 1
ATOM 893 O O . ALA A 1 117 ? -10.469 -2.807 9.267 1.00 90.62 117 ALA A O 1
ATOM 894 N N . GLU A 1 118 ? -8.392 -2.904 8.409 1.00 90.88 118 GLU A N 1
ATOM 895 C CA . GLU A 1 118 ? -7.693 -3.039 9.695 1.00 90.88 118 GLU A CA 1
ATOM 896 C C . GLU A 1 118 ? -7.869 -1.795 10.572 1.00 90.88 118 GLU A C 1
ATOM 898 O O . GLU A 1 118 ? -8.271 -1.913 11.730 1.00 90.88 118 GLU A O 1
ATOM 903 N N . CYS A 1 119 ? -7.668 -0.598 10.015 1.00 89.88 119 CYS A N 1
ATOM 904 C CA . CYS A 1 119 ? -7.871 0.662 10.732 1.00 89.88 119 CYS A CA 1
ATOM 905 C C . CYS A 1 119 ? -9.311 0.811 11.239 1.00 89.88 119 CYS A C 1
ATOM 907 O O . CYS A 1 119 ? -9.537 1.187 12.393 1.00 89.88 119 CYS A O 1
ATOM 909 N N . ASN A 1 120 ? -10.296 0.457 10.411 1.00 89.62 120 ASN A N 1
ATOM 910 C CA . ASN A 1 120 ? -11.703 0.486 10.800 1.00 89.62 120 ASN A CA 1
ATOM 911 C C . ASN A 1 120 ? -12.027 -0.543 11.893 1.00 89.62 120 ASN A C 1
ATOM 913 O O . ASN A 1 120 ? -12.782 -0.240 12.819 1.00 89.62 120 ASN A O 1
ATOM 917 N N . ALA A 1 121 ? -11.445 -1.743 11.822 1.00 90.56 121 ALA A N 1
ATOM 918 C CA . ALA A 1 121 ? -11.611 -2.766 12.849 1.00 90.56 121 ALA A CA 1
ATOM 919 C C . ALA A 1 121 ? -10.995 -2.332 14.191 1.00 90.56 121 ALA A C 1
ATOM 921 O O . ALA A 1 121 ? -11.635 -2.480 15.235 1.00 90.56 121 ALA A O 1
ATOM 922 N N . ASP A 1 122 ? -9.803 -1.732 14.167 1.00 89.31 122 ASP A N 1
ATOM 923 C CA . ASP A 1 122 ? -9.140 -1.180 15.351 1.00 89.31 122 ASP A CA 1
ATOM 924 C C . ASP A 1 122 ? -9.958 -0.041 15.975 1.00 89.31 122 ASP A C 1
ATOM 926 O O . ASP A 1 122 ? -10.149 -0.002 17.196 1.00 89.31 122 ASP A O 1
ATOM 930 N N . ALA A 1 123 ? -10.481 0.873 15.152 1.00 90.31 123 ALA A N 1
ATOM 931 C CA . ALA A 1 123 ? -11.332 1.969 15.606 1.00 90.31 123 ALA A CA 1
ATOM 932 C C . ALA A 1 123 ? -12.632 1.453 16.243 1.00 90.31 123 ALA A C 1
ATOM 934 O O . ALA A 1 123 ? -13.000 1.891 17.335 1.00 90.31 123 ALA A O 1
ATOM 935 N N . ALA A 1 124 ? -13.289 0.469 15.620 1.00 90.06 124 ALA A N 1
ATOM 936 C CA . ALA A 1 124 ? -14.483 -0.166 16.171 1.00 90.06 124 ALA A CA 1
ATOM 937 C C . ALA A 1 124 ? -14.191 -0.872 17.505 1.00 90.06 124 ALA A C 1
ATOM 939 O O . ALA A 1 124 ? -14.936 -0.711 18.473 1.00 90.06 124 ALA A O 1
ATOM 940 N N . ALA A 1 125 ? -13.075 -1.600 17.597 1.00 90.31 125 ALA A N 1
ATOM 941 C CA . ALA A 1 125 ? -12.662 -2.269 18.826 1.00 90.31 125 ALA A CA 1
ATOM 942 C C . ALA A 1 125 ? -12.364 -1.274 19.962 1.00 90.31 125 ALA A C 1
ATOM 944 O O . ALA A 1 125 ? -12.704 -1.537 21.118 1.00 90.31 125 ALA A O 1
ATOM 945 N N . ARG A 1 126 ? -11.750 -0.122 19.657 1.00 89.31 126 ARG A N 1
ATOM 946 C CA . ARG A 1 126 ? -11.525 0.957 20.634 1.00 89.31 126 ARG A CA 1
ATOM 947 C C . ARG A 1 126 ? -12.838 1.591 21.085 1.00 89.31 126 ARG A C 1
ATOM 949 O O . ARG A 1 126 ? -13.055 1.700 22.288 1.00 89.31 126 ARG A O 1
ATOM 956 N N . ALA A 1 127 ? -13.734 1.908 20.152 1.00 89.06 127 ALA A N 1
ATOM 957 C CA . ALA A 1 127 ? -15.039 2.484 20.465 1.00 89.06 127 ALA A CA 1
ATOM 958 C C . ALA A 1 127 ? -15.876 1.565 21.374 1.00 89.06 127 ALA A C 1
ATOM 960 O O . ALA A 1 127 ? -16.490 2.030 22.332 1.00 89.06 127 ALA A O 1
ATOM 961 N N . GLU A 1 128 ? -15.871 0.252 21.130 1.00 87.44 128 GLU A N 1
ATOM 962 C CA . GLU A 1 128 ? -16.559 -0.711 22.000 1.00 87.44 128 GLU A CA 1
ATOM 963 C C . GLU A 1 128 ? -15.924 -0.807 23.395 1.00 87.44 128 GLU A C 1
ATOM 965 O O . GLU A 1 128 ? -16.638 -0.866 24.400 1.00 87.44 128 GLU A O 1
ATOM 970 N N . ARG A 1 129 ? -14.588 -0.745 23.499 1.00 87.75 129 ARG A N 1
ATOM 971 C CA . ARG A 1 129 ? -13.905 -0.685 24.805 1.00 87.75 129 ARG A CA 1
ATOM 972 C C . ARG A 1 129 ? -14.265 0.579 25.581 1.00 87.75 129 ARG A C 1
ATOM 974 O O . ARG A 1 129 ? -14.501 0.496 26.784 1.00 87.75 129 ARG A O 1
ATOM 981 N N . GLU A 1 130 ? -14.326 1.727 24.914 1.00 88.88 130 GLU A N 1
ATOM 982 C CA . GLU A 1 130 ? -14.705 3.001 25.534 1.00 88.88 130 GLU A CA 1
ATOM 983 C C . GLU A 1 130 ? -16.157 2.990 26.015 1.00 88.88 130 GLU A C 1
ATOM 985 O O . GLU A 1 130 ? -16.420 3.354 27.162 1.00 88.88 130 GLU A O 1
ATOM 990 N N . LYS A 1 131 ? -17.095 2.486 25.201 1.00 89.50 131 LYS A N 1
ATOM 991 C CA . LYS A 1 131 ? -18.491 2.283 25.627 1.00 89.50 131 LYS A CA 1
ATOM 992 C C . LYS A 1 131 ? -18.583 1.375 26.852 1.00 89.50 131 LYS A C 1
ATOM 994 O O . LYS A 1 131 ? -19.288 1.704 27.803 1.00 89.50 131 LYS A O 1
ATOM 999 N N . GLY A 1 132 ? -17.845 0.264 26.856 1.00 88.50 132 GLY A N 1
ATOM 1000 C CA . GLY A 1 132 ? -17.782 -0.641 28.003 1.00 88.50 132 GLY A CA 1
ATOM 1001 C C . GLY A 1 132 ? -17.231 0.037 29.262 1.00 88.50 132 GLY A C 1
ATOM 1002 O O . GLY A 1 132 ? -17.775 -0.140 30.351 1.00 88.50 132 GLY A O 1
ATOM 1003 N N . ALA A 1 133 ? -16.188 0.861 29.129 1.00 89.19 133 ALA A N 1
ATOM 1004 C CA . ALA A 1 133 ? -15.635 1.622 30.248 1.00 89.19 133 ALA A CA 1
ATOM 1005 C C . ALA A 1 133 ? -16.641 2.645 30.806 1.00 89.19 133 ALA A C 1
ATOM 1007 O O . ALA A 1 133 ? -16.781 2.769 32.025 1.00 89.19 133 ALA A O 1
ATOM 1008 N N . MET A 1 134 ? -17.374 3.335 29.929 1.00 87.38 134 MET A N 1
ATOM 1009 C CA . MET A 1 134 ? -18.420 4.286 30.313 1.00 87.38 134 MET A CA 1
ATOM 1010 C C . MET A 1 134 ? -19.573 3.606 31.062 1.00 87.38 134 MET A C 1
ATOM 1012 O O . MET A 1 134 ? -19.972 4.094 32.117 1.00 87.38 134 MET A O 1
ATOM 1016 N N . ASP A 1 135 ? -20.045 2.447 30.592 1.00 91.12 135 ASP A N 1
ATOM 1017 C CA . ASP A 1 135 ? -21.093 1.660 31.266 1.00 91.12 135 ASP A CA 1
ATOM 1018 C C . ASP A 1 135 ? -20.660 1.204 32.674 1.00 91.12 135 ASP A C 1
ATOM 1020 O O . ASP A 1 135 ? -21.421 1.287 33.643 1.00 91.12 135 ASP A O 1
ATOM 1024 N N . VAL A 1 136 ? -19.402 0.780 32.838 1.00 90.00 136 VAL A N 1
ATOM 1025 C CA . VAL A 1 136 ? -18.859 0.427 34.161 1.00 90.00 136 VAL A CA 1
ATOM 1026 C C . VAL A 1 136 ? -18.827 1.644 35.090 1.00 90.00 136 VAL A C 1
ATOM 1028 O O . VAL A 1 136 ? -19.217 1.535 36.257 1.00 90.00 136 VAL A O 1
ATOM 1031 N N . MET A 1 137 ? -18.394 2.803 34.591 1.00 88.19 137 MET A N 1
ATOM 1032 C CA . MET A 1 137 ? -18.368 4.045 35.368 1.00 88.19 137 MET A CA 1
ATOM 1033 C C . MET A 1 137 ? -19.773 4.494 35.780 1.00 88.19 137 MET A C 1
ATOM 1035 O O . MET A 1 137 ? -19.980 4.853 36.941 1.00 88.19 137 MET A O 1
ATOM 1039 N N . GLU A 1 138 ? -20.751 4.411 34.876 1.00 90.19 138 GLU A N 1
ATOM 1040 C CA . GLU A 1 138 ? -22.153 4.721 35.162 1.00 90.19 138 GLU A CA 1
ATOM 1041 C C . GLU A 1 138 ? -22.706 3.814 36.270 1.00 90.19 138 GLU A C 1
ATOM 1043 O O . GLU A 1 138 ? -23.276 4.292 37.256 1.00 90.19 138 GLU A O 1
ATOM 1048 N N . LYS A 1 139 ? -22.444 2.504 36.188 1.00 89.81 139 LYS A N 1
ATOM 1049 C CA . LYS A 1 139 ? -22.849 1.538 37.222 1.00 89.81 139 LYS A CA 1
ATOM 1050 C C . LYS A 1 139 ? -22.198 1.816 38.576 1.00 89.81 139 LYS A C 1
ATOM 1052 O O . LYS A 1 139 ? -22.851 1.668 39.613 1.00 89.81 139 LYS A O 1
ATOM 1057 N N . LEU A 1 140 ? -20.927 2.219 38.604 1.00 86.25 140 LEU A N 1
ATOM 1058 C CA . LEU A 1 140 ? -20.241 2.601 39.842 1.00 86.25 140 LEU A CA 1
ATOM 1059 C C . LEU A 1 140 ? -20.814 3.892 40.441 1.00 86.25 140 LEU A C 1
ATOM 1061 O O . LEU A 1 140 ? -21.018 3.958 41.656 1.00 86.25 140 LEU A O 1
ATOM 1065 N N . ALA A 1 141 ? -21.124 4.889 39.610 1.00 86.44 141 ALA A N 1
ATOM 1066 C CA . ALA A 1 141 ? -21.763 6.128 40.043 1.00 86.44 141 ALA A CA 1
ATOM 1067 C C . ALA A 1 141 ? -23.164 5.866 40.622 1.00 86.44 141 ALA A C 1
ATOM 1069 O O . ALA A 1 141 ? -23.468 6.334 41.721 1.00 86.44 141 ALA A O 1
ATOM 1070 N N . ALA A 1 142 ? -23.971 5.037 39.952 1.00 86.25 142 ALA A N 1
ATOM 1071 C CA . ALA A 1 142 ? -25.289 4.627 40.432 1.00 86.25 142 ALA A CA 1
ATOM 1072 C C . AL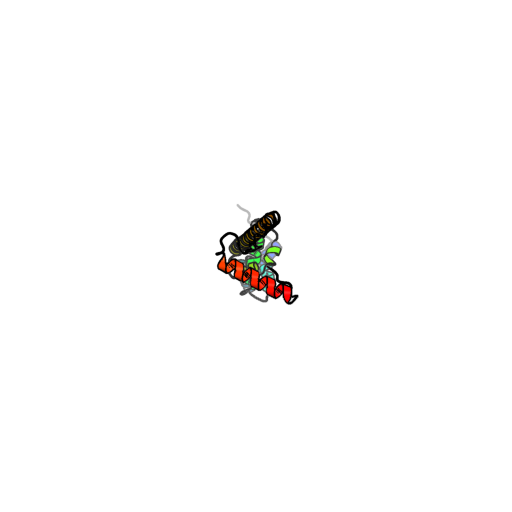A A 1 142 ? -25.205 3.914 41.792 1.00 86.25 142 ALA A C 1
ATOM 1074 O O . ALA A 1 142 ? -25.968 4.223 42.703 1.00 86.25 142 ALA A O 1
ATOM 1075 N N . ARG A 1 143 ? -24.227 3.016 41.980 1.00 80.88 143 ARG A N 1
ATOM 1076 C CA . ARG A 1 143 ? -23.988 2.351 43.274 1.00 80.88 143 ARG A CA 1
ATOM 1077 C C . ARG A 1 143 ? -23.597 3.322 44.380 1.00 80.88 143 ARG A C 1
ATOM 1079 O O . ARG A 1 143 ? -24.016 3.133 45.515 1.00 80.88 143 ARG A O 1
ATOM 1086 N N . ARG A 1 144 ? -22.806 4.34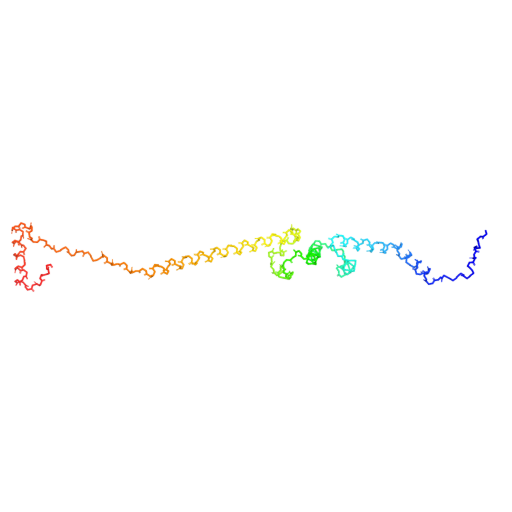8 44.068 1.00 77.50 144 ARG A N 1
ATOM 1087 C CA . ARG A 1 144 ? -22.400 5.370 45.041 1.00 77.50 144 ARG A CA 1
ATOM 1088 C C . ARG A 1 144 ? -23.557 6.289 45.444 1.00 77.50 144 ARG A C 1
ATOM 1090 O O . ARG A 1 144 ? -23.535 6.820 46.549 1.00 77.50 144 ARG A O 1
ATOM 1097 N N . ALA A 1 145 ? -24.545 6.469 44.568 1.00 78.69 145 ALA A N 1
ATOM 1098 C CA . ALA A 1 145 ? -25.761 7.225 44.857 1.00 78.69 145 ALA A CA 1
ATOM 1099 C C . ALA A 1 145 ? -26.774 6.441 45.710 1.00 78.69 145 ALA A C 1
ATOM 1101 O O . ALA A 1 145 ? -27.685 7.043 46.281 1.00 78.69 145 ALA A O 1
ATOM 1102 N N . LEU A 1 146 ? -26.630 5.113 45.820 1.00 78.38 146 LEU A N 1
ATOM 1103 C CA . LEU A 1 146 ? -27.480 4.318 46.699 1.00 78.38 146 LEU A CA 1
ATOM 1104 C C . LEU A 1 146 ? -27.128 4.582 48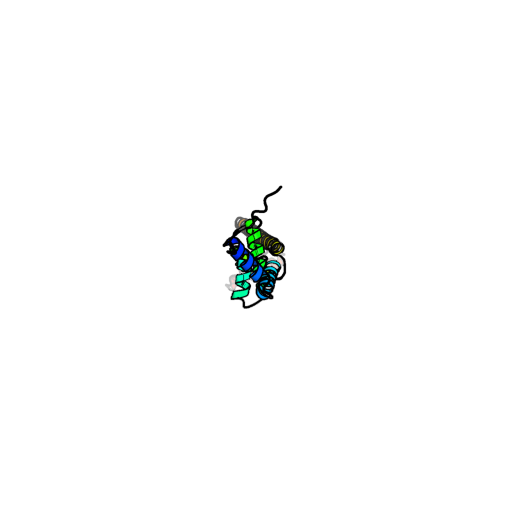.173 1.00 78.38 146 LEU A C 1
ATOM 1106 O O . LEU A 1 146 ? -25.947 4.626 48.527 1.00 78.38 146 LEU A O 1
ATOM 1110 N N . PRO A 1 147 ? -28.133 4.715 49.057 1.00 77.94 147 PRO A N 1
ATOM 1111 C CA . PRO A 1 147 ? -27.906 4.785 50.493 1.00 77.94 147 PRO A CA 1
ATOM 1112 C C . PRO A 1 147 ? -27.129 3.560 50.982 1.00 77.94 147 PRO A C 1
ATOM 1114 O O . PRO A 1 147 ? -27.427 2.428 50.593 1.00 77.94 147 PRO A O 1
ATOM 1117 N N . SER A 1 148 ? -26.151 3.783 51.862 1.00 69.06 148 SER A N 1
ATOM 1118 C CA . SER A 1 148 ? -25.390 2.712 52.505 1.00 69.06 148 SER A CA 1
ATOM 1119 C C . SER A 1 148 ? -26.344 1.681 53.124 1.00 69.06 148 SER A C 1
ATOM 1121 O O . SER A 1 148 ? -27.258 2.086 53.850 1.00 69.06 148 SER A O 1
ATOM 1123 N N . PRO A 1 149 ? -26.138 0.369 52.902 1.00 70.19 149 PRO A N 1
ATOM 1124 C CA . PRO A 1 149 ? -26.941 -0.657 53.548 1.00 70.19 149 PRO A CA 1
ATOM 1125 C C . PRO A 1 149 ? -26.943 -0.442 55.061 1.00 70.19 149 PRO A C 1
ATOM 1127 O O . PRO A 1 149 ? -25.880 -0.350 55.684 1.00 70.19 149 PRO A O 1
ATOM 1130 N N . ILE A 1 150 ? -28.138 -0.348 55.648 1.00 67.75 150 ILE A N 1
ATOM 1131 C CA . ILE A 1 150 ? -28.307 -0.321 57.100 1.00 67.75 150 ILE A CA 1
ATOM 1132 C C . ILE A 1 150 ? -27.664 -1.609 57.614 1.00 67.75 150 ILE A C 1
ATOM 1134 O O . ILE A 1 150 ? -28.111 -2.706 57.279 1.00 67.75 150 ILE A O 1
ATOM 1138 N N . LYS A 1 151 ? -26.561 -1.485 58.361 1.00 61.75 151 LYS A N 1
ATOM 1139 C CA . LYS A 1 151 ? -25.848 -2.628 58.938 1.00 61.75 151 LYS A CA 1
ATOM 1140 C C . LYS A 1 151 ? -26.783 -3.353 59.909 1.00 61.75 151 LYS A C 1
ATOM 1142 O O . LYS A 1 151 ? -26.808 -3.035 61.090 1.00 61.75 151 LYS A O 1
ATOM 1147 N N . GLY A 1 152 ? -27.512 -4.356 59.433 1.00 60.47 152 GLY A N 1
ATOM 1148 C CA . GLY A 1 152 ? -28.310 -5.270 60.253 1.00 60.47 152 GLY A CA 1
ATOM 1149 C C . GLY A 1 152 ? -27.465 -6.313 60.987 1.00 60.47 152 GLY A C 1
ATOM 1150 O O . GLY A 1 152 ? -27.884 -7.456 61.087 1.00 60.47 152 GLY A O 1
ATOM 1151 N N . ASN A 1 153 ? -26.252 -5.959 61.428 1.00 58.16 153 ASN A N 1
ATOM 1152 C CA . ASN A 1 153 ? -25.287 -6.918 61.973 1.00 58.16 153 ASN A CA 1
ATOM 1153 C C . ASN A 1 153 ? -24.905 -6.647 63.432 1.00 58.16 153 ASN A C 1
ATOM 1155 O O . ASN A 1 153 ? -23.865 -7.109 63.892 1.00 58.16 153 ASN A O 1
ATOM 1159 N N . THR A 1 154 ? -25.727 -5.905 64.172 1.00 59.00 154 THR A N 1
ATOM 1160 C CA . THR A 1 154 ? -25.771 -6.072 65.626 1.00 59.00 154 THR A CA 1
ATOM 1161 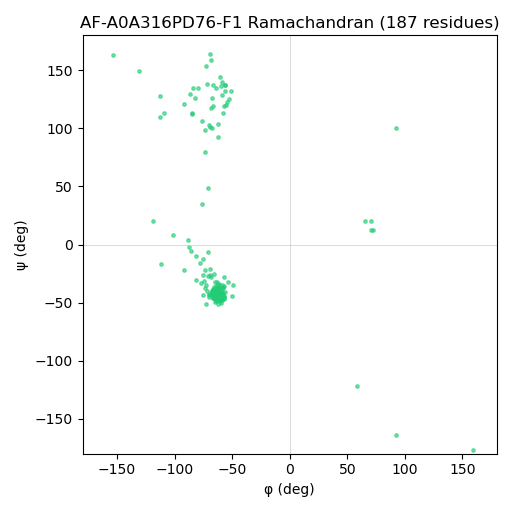C C . THR A 1 154 ? -26.557 -7.352 65.906 1.00 59.00 154 THR A C 1
ATOM 1163 O O . THR A 1 154 ? -27.774 -7.336 65.705 1.00 59.00 154 THR A O 1
ATOM 1166 N N . PRO A 1 155 ? -25.915 -8.466 66.315 1.00 59.59 155 PRO A N 1
ATOM 1167 C CA . PRO A 1 155 ? -26.668 -9.606 66.816 1.00 59.59 155 PRO A CA 1
ATOM 1168 C C . PRO A 1 155 ? -27.530 -9.116 67.981 1.00 59.59 155 PRO A C 1
ATOM 1170 O O . PRO A 1 155 ? -27.046 -8.373 68.838 1.00 59.59 155 PRO A O 1
ATOM 1173 N N . ALA A 1 156 ? -28.815 -9.472 67.971 1.00 60.88 156 ALA A N 1
ATOM 1174 C CA . ALA A 1 156 ? -29.696 -9.204 69.097 1.00 60.88 156 ALA A CA 1
ATOM 1175 C C . ALA A 1 156 ? -29.041 -9.798 70.349 1.00 60.88 156 ALA A C 1
ATOM 1177 O O . ALA A 1 156 ? -28.705 -10.984 70.359 1.00 60.88 156 ALA A O 1
ATOM 1178 N N . ALA A 1 157 ? -28.799 -8.964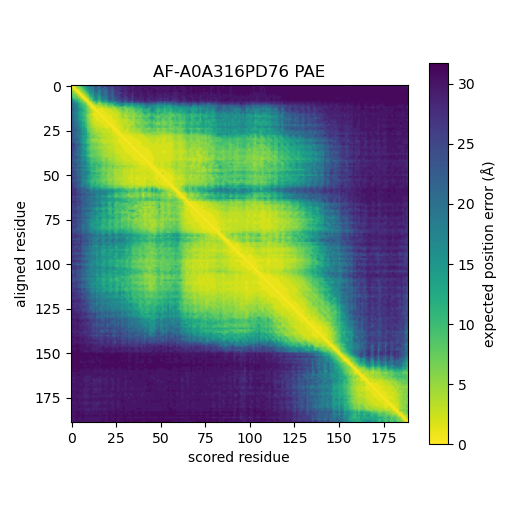 71.362 1.00 61.56 157 ALA A N 1
ATOM 1179 C CA . ALA A 1 157 ? -28.329 -9.449 72.646 1.00 61.56 157 ALA A CA 1
ATOM 1180 C C . ALA A 1 157 ? -29.355 -10.473 73.139 1.00 61.56 157 ALA A C 1
ATOM 1182 O O . ALA A 1 157 ? -30.541 -10.165 73.263 1.00 61.56 157 ALA A O 1
ATOM 1183 N N . THR A 1 158 ? -28.917 -11.713 73.333 1.00 61.75 158 THR A N 1
ATOM 1184 C CA . THR A 1 158 ? -29.735 -12.749 73.954 1.00 61.75 158 THR A CA 1
ATOM 1185 C C . THR A 1 158 ? -29.814 -12.428 75.439 1.00 61.75 158 THR A C 1
ATOM 1187 O O . THR A 1 158 ? -29.057 -12.986 76.233 1.00 61.75 158 THR A O 1
ATOM 1190 N N . ASP A 1 159 ? -30.679 -11.485 75.809 1.00 66.19 159 ASP A N 1
ATOM 1191 C CA . ASP A 1 159 ? -31.056 -11.309 77.205 1.00 66.19 159 ASP A CA 1
ATOM 1192 C C . ASP A 1 159 ? -31.672 -12.626 77.682 1.00 66.19 159 ASP A C 1
ATOM 1194 O O . ASP A 1 159 ? -32.522 -13.223 77.015 1.00 66.19 159 ASP A O 1
ATOM 1198 N N . THR A 1 160 ? -31.178 -13.131 78.811 1.00 68.06 160 THR A N 1
ATOM 1199 C CA . THR A 1 160 ? -31.654 -14.403 79.360 1.00 68.06 160 THR A CA 1
ATOM 1200 C C . THR A 1 160 ? -33.110 -14.229 79.790 1.00 68.06 160 THR A C 1
ATOM 1202 O O . THR A 1 160 ? -33.405 -13.406 80.655 1.00 68.06 160 THR A O 1
ATOM 1205 N N . ASP A 1 161 ? -34.028 -14.992 79.191 1.00 70.62 161 ASP A N 1
ATOM 1206 C CA . ASP A 1 161 ? -35.452 -14.926 79.526 1.00 70.62 161 ASP A CA 1
ATOM 1207 C C . ASP A 1 161 ? -35.722 -15.591 80.885 1.00 70.62 161 ASP A C 1
ATOM 1209 O O . ASP A 1 161 ? -35.838 -16.812 81.007 1.00 70.62 161 ASP A O 1
ATOM 1213 N N . TYR A 1 162 ? -35.825 -14.768 81.930 1.00 74.31 162 TYR A N 1
ATOM 1214 C CA . TYR A 1 162 ? -36.157 -15.220 83.281 1.00 74.31 162 TYR A CA 1
ATOM 1215 C C . TYR A 1 162 ? -37.642 -15.572 83.457 1.00 74.31 162 TYR A C 1
ATOM 1217 O O . TYR A 1 162 ? -37.990 -16.174 84.473 1.00 74.31 162 TYR A O 1
ATOM 1225 N N . ALA A 1 163 ? -38.525 -15.212 82.516 1.00 73.94 163 ALA A N 1
ATOM 1226 C CA . ALA A 1 163 ? -39.969 -15.387 82.681 1.00 73.94 163 ALA A CA 1
ATOM 1227 C C . ALA A 1 163 ? -40.411 -16.853 82.542 1.00 73.94 163 ALA A C 1
ATOM 1229 O O . ALA A 1 163 ? -41.349 -17.274 83.215 1.00 73.94 163 ALA A O 1
ATOM 1230 N N . ASN A 1 164 ? -39.712 -17.640 81.719 1.00 76.75 164 ASN A N 1
ATOM 1231 C CA . ASN A 1 164 ? -40.025 -19.052 81.468 1.00 76.75 164 ASN A CA 1
ATOM 1232 C C . ASN A 1 164 ? -39.116 -20.038 82.227 1.00 76.75 164 ASN A C 1
ATOM 1234 O O . ASN A 1 164 ? -39.171 -21.246 81.993 1.00 76.75 164 ASN A O 1
ATOM 1238 N N . MET A 1 165 ? -38.273 -19.548 83.140 1.00 83.12 165 MET A N 1
ATOM 1239 C CA . MET A 1 165 ? -37.317 -20.379 83.870 1.00 83.12 165 MET A CA 1
ATOM 1240 C C . MET A 1 165 ? -37.987 -21.126 85.041 1.00 83.12 165 MET A C 1
ATOM 1242 O O . MET A 1 165 ? -38.703 -20.509 85.838 1.00 83.12 165 MET A O 1
ATOM 1246 N N . PRO A 1 166 ? -37.728 -22.436 85.230 1.00 84.56 166 PRO A N 1
ATOM 1247 C CA . PRO A 1 166 ? -38.202 -23.169 86.398 1.00 84.56 166 PRO A CA 1
ATOM 1248 C C . PRO A 1 166 ? -37.730 -22.518 87.705 1.00 84.56 166 PRO A C 1
ATOM 1250 O O . PRO A 1 166 ? -36.557 -22.180 87.864 1.00 84.56 166 PRO A O 1
ATOM 1253 N N . THR A 1 167 ? -38.617 -22.416 88.701 1.00 82.44 167 THR A N 1
ATOM 1254 C CA . THR A 1 167 ? -38.348 -21.719 89.977 1.00 82.44 167 THR A CA 1
ATOM 1255 C C . THR A 1 167 ? -37.086 -22.215 90.692 1.00 82.44 167 THR A C 1
ATOM 1257 O O . THR A 1 167 ? -36.388 -21.445 91.351 1.00 82.44 167 THR A O 1
ATOM 1260 N N . ARG A 1 168 ? -36.757 -23.504 90.546 1.00 82.44 168 ARG A N 1
ATOM 1261 C CA . ARG A 1 168 ? -35.542 -24.100 91.116 1.00 82.44 168 ARG A CA 1
ATOM 1262 C C . ARG A 1 168 ? -34.267 -23.512 90.504 1.00 82.44 168 ARG A C 1
ATOM 1264 O O . ARG A 1 168 ? -33.326 -23.233 91.237 1.00 82.44 168 ARG A O 1
ATOM 1271 N N . GLU A 1 169 ? -34.241 -23.318 89.190 1.00 81.62 169 GLU A N 1
ATOM 1272 C CA . GLU A 1 169 ? -33.087 -22.766 88.474 1.00 81.62 169 GLU A CA 1
ATOM 1273 C C . GLU A 1 169 ? -32.924 -21.274 88.760 1.00 81.62 169 GLU A C 1
ATOM 1275 O O . GLU A 1 169 ? -31.819 -20.819 89.054 1.00 81.62 169 GLU A O 1
ATOM 1280 N N . PHE A 1 170 ? -34.036 -20.540 88.817 1.00 84.19 170 PHE A N 1
ATOM 1281 C CA . PHE A 1 170 ? -34.030 -19.133 89.210 1.00 84.19 170 PHE A CA 1
ATOM 1282 C C . PHE A 1 170 ? -33.443 -18.929 90.616 1.00 84.19 170 PHE A C 1
ATOM 1284 O O . PHE A 1 170 ? -32.608 -18.049 90.831 1.00 84.19 170 PHE A O 1
ATOM 1291 N N . ASN A 1 171 ? -33.821 -19.778 91.578 1.00 84.31 171 ASN A N 1
ATOM 1292 C CA . ASN A 1 171 ? -33.300 -19.698 92.944 1.00 84.31 171 ASN A CA 1
ATOM 1293 C C . ASN A 1 171 ? -31.797 -19.997 93.020 1.00 84.31 171 ASN A C 1
ATOM 1295 O O . ASN A 1 171 ? -31.089 -19.325 93.767 1.00 84.31 171 ASN A O 1
ATOM 1299 N N . LEU A 1 172 ? -31.288 -20.931 92.211 1.00 84.25 172 LEU A N 1
ATOM 1300 C CA . LEU A 1 172 ? -29.850 -21.212 92.129 1.00 84.25 172 LEU A CA 1
ATOM 1301 C C . LEU A 1 172 ? -29.066 -20.019 91.565 1.00 84.25 172 LEU A C 1
ATOM 1303 O O . LEU A 1 172 ? -27.998 -19.680 92.077 1.00 84.25 172 LEU A O 1
ATOM 1307 N N . ILE A 1 173 ? -29.603 -19.351 90.540 1.00 83.81 173 ILE A N 1
ATOM 1308 C CA . ILE A 1 173 ? -29.006 -18.127 89.986 1.00 83.81 173 ILE A CA 1
ATOM 1309 C C . ILE A 1 173 ? -29.017 -17.017 91.039 1.00 83.81 173 ILE A C 1
ATOM 1311 O O . ILE A 1 173 ? -27.994 -16.373 91.272 1.00 83.81 173 ILE A O 1
ATOM 1315 N N . LYS A 1 174 ? -30.141 -16.842 91.739 1.00 82.56 174 LYS A N 1
ATOM 1316 C CA . LYS A 1 174 ? -30.286 -15.863 92.819 1.00 82.56 174 LYS A CA 1
ATOM 1317 C C . LYS A 1 174 ? -29.286 -16.101 93.953 1.00 82.56 174 LYS A C 1
ATOM 1319 O O . LYS A 1 174 ? -28.641 -15.152 94.395 1.00 82.56 174 LYS A O 1
ATOM 1324 N N . GLU A 1 175 ? -29.114 -17.342 94.404 1.00 83.75 175 GLU A N 1
ATOM 1325 C CA . GLU A 1 175 ? -28.129 -17.702 95.433 1.00 83.75 175 GLU A CA 1
ATOM 1326 C C . GLU A 1 175 ? -26.693 -17.446 94.970 1.00 83.75 175 GLU A C 1
ATOM 1328 O O . GLU A 1 175 ? -25.879 -16.910 95.725 1.00 83.75 175 GLU A O 1
ATOM 1333 N N . ARG A 1 176 ? -26.381 -17.775 93.712 1.00 80.25 176 ARG A N 1
ATOM 1334 C CA . ARG A 1 176 ? -25.063 -17.524 93.122 1.00 80.25 176 ARG A CA 1
ATOM 1335 C C . ARG A 1 176 ? -24.753 -16.029 93.037 1.00 80.25 176 ARG A C 1
ATOM 1337 O O . ARG A 1 176 ? -23.636 -15.629 93.359 1.00 80.25 176 ARG A O 1
ATOM 1344 N N . LEU A 1 177 ? -25.735 -15.211 92.656 1.00 80.94 177 LEU A N 1
ATOM 1345 C CA . LEU A 1 177 ? -25.619 -13.751 92.624 1.00 80.94 177 LEU A CA 1
ATOM 1346 C C . LEU A 1 177 ? -25.452 -13.165 94.028 1.00 80.94 177 LEU A C 1
ATOM 1348 O O . LEU A 1 177 ? -24.575 -12.333 94.236 1.00 80.94 177 LEU A O 1
ATOM 1352 N N . MET A 1 178 ? -26.236 -13.635 95.003 1.00 80.81 178 MET A N 1
ATOM 1353 C CA . MET A 1 178 ? -26.128 -13.228 96.410 1.00 80.81 178 MET A CA 1
ATOM 1354 C C . MET A 1 178 ? -24.749 -13.558 96.992 1.00 80.81 178 MET A C 1
ATOM 1356 O O . MET A 1 178 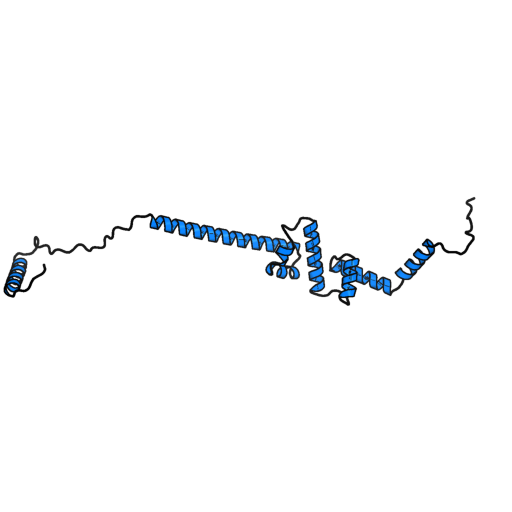? -24.141 -12.718 97.655 1.00 80.81 178 MET A O 1
ATOM 1360 N N . ARG A 1 179 ? -24.214 -14.748 96.691 1.00 80.12 179 ARG A N 1
ATOM 1361 C CA . ARG A 1 179 ? -22.865 -15.148 97.110 1.00 80.12 179 ARG A CA 1
ATOM 1362 C C . ARG A 1 179 ? -21.795 -14.272 96.453 1.00 80.12 179 ARG A C 1
ATOM 1364 O O . ARG A 1 179 ? -20.944 -13.732 97.150 1.00 80.12 179 ARG A O 1
ATOM 1371 N N . ALA A 1 180 ? -21.876 -14.045 95.144 1.00 77.81 180 ALA A N 1
ATOM 1372 C CA . ALA A 1 180 ? -20.923 -13.193 94.430 1.00 77.81 180 ALA A CA 1
ATOM 1373 C C . ALA A 1 180 ? -20.963 -11.720 94.891 1.00 77.81 180 ALA A C 1
ATOM 1375 O O . ALA A 1 180 ? -19.913 -11.086 95.003 1.00 77.81 180 ALA A O 1
ATOM 1376 N N . ALA A 1 181 ? -22.149 -11.203 95.230 1.00 75.12 181 ALA A N 1
ATOM 1377 C CA . ALA A 1 181 ? -22.326 -9.880 95.823 1.00 75.12 181 ALA A CA 1
ATOM 1378 C C . ALA A 1 181 ? -21.728 -9.797 97.239 1.00 75.12 181 ALA A C 1
ATOM 1380 O O . ALA A 1 181 ? -21.071 -8.809 97.562 1.00 75.12 181 ALA A O 1
ATOM 1381 N N . SER A 1 182 ? -21.883 -10.848 98.056 1.00 75.31 182 SER A N 1
ATOM 1382 C CA . SER A 1 182 ? -21.250 -10.933 99.383 1.00 75.31 182 SER A CA 1
ATOM 1383 C C . SER A 1 182 ? -19.717 -11.013 99.320 1.00 75.31 182 SER A C 1
ATOM 1385 O O . SER A 1 182 ? -19.036 -10.561 100.233 1.00 75.31 182 SER A O 1
ATOM 1387 N N . GLU A 1 183 ? -19.172 -11.515 98.208 1.00 79.38 183 GLU A N 1
ATOM 1388 C CA . GLU A 1 183 ? -17.734 -11.577 97.917 1.00 79.38 183 GLU A CA 1
ATOM 1389 C C . GLU A 1 183 ? -17.198 -10.302 97.229 1.00 79.38 183 GLU A C 1
ATOM 1391 O O . GLU A 1 183 ? -16.032 -10.252 96.838 1.00 79.38 183 GLU A O 1
ATOM 1396 N N . GLY A 1 184 ? -18.035 -9.271 97.046 1.00 69.44 184 GLY A N 1
ATOM 1397 C CA . GLY A 1 184 ? -17.646 -7.987 96.453 1.00 69.44 184 GLY A CA 1
ATOM 1398 C C . GLY A 1 184 ? -17.345 -8.027 94.949 1.00 69.44 184 GLY A C 1
ATOM 1399 O O . GLY A 1 184 ? -16.798 -7.063 94.410 1.00 69.44 184 GLY A O 1
ATOM 1400 N N . ARG A 1 185 ? -17.693 -9.111 94.239 1.00 69.31 185 ARG A N 1
ATOM 1401 C CA . ARG A 1 185 ? -17.511 -9.203 92.781 1.00 69.31 185 ARG A CA 1
ATOM 1402 C C . ARG A 1 185 ? -18.714 -8.601 92.061 1.00 69.31 185 ARG A C 1
ATOM 1404 O O . ARG A 1 185 ? -19.853 -8.987 92.313 1.00 69.31 185 ARG A O 1
ATOM 1411 N N . ARG A 1 186 ? -18.467 -7.693 91.109 1.00 57.44 186 ARG A N 1
ATOM 1412 C CA . ARG A 1 186 ? -19.509 -7.251 90.169 1.00 57.44 186 ARG A CA 1
ATOM 1413 C C . ARG A 1 186 ? -19.858 -8.408 89.243 1.00 57.44 186 ARG A C 1
ATOM 1415 O O . ARG A 1 186 ? -19.008 -8.862 88.482 1.00 57.44 186 ARG A O 1
ATOM 1422 N N . VAL A 1 187 ? -21.102 -8.864 89.309 1.00 61.50 187 VAL A N 1
ATOM 1423 C CA . VAL A 1 187 ? -21.642 -9.827 88.352 1.00 61.50 187 VAL A CA 1
ATOM 1424 C C . VAL A 1 187 ? -22.300 -9.040 87.227 1.00 61.50 187 VAL A C 1
ATOM 1426 O O . VAL A 1 187 ? -23.191 -8.238 87.499 1.00 61.50 187 VAL A O 1
ATOM 1429 N N . SER A 1 188 ? -21.839 -9.227 85.989 1.00 57.66 188 SER A N 1
ATOM 1430 C CA . SER A 1 188 ? -22.609 -8.799 84.820 1.00 57.66 188 SER A CA 1
ATOM 1431 C C . SER A 1 188 ? -23.634 -9.882 84.510 1.00 57.66 188 SER A C 1
ATOM 1433 O O . SER A 1 188 ? -23.265 -11.055 84.400 1.00 57.66 188 SER A O 1
ATOM 1435 N N . LEU A 1 189 ? -24.896 -9.474 84.422 1.00 57.56 189 LEU A N 1
ATOM 1436 C CA . LEU A 1 189 ? -25.964 -10.275 83.836 1.00 57.56 189 LEU A CA 1
ATOM 1437 C C . LEU A 1 189 ? -25.941 -10.111 82.319 1.00 57.56 189 LEU A C 1
ATOM 1439 O O . LEU A 1 189 ? -25.612 -8.985 81.8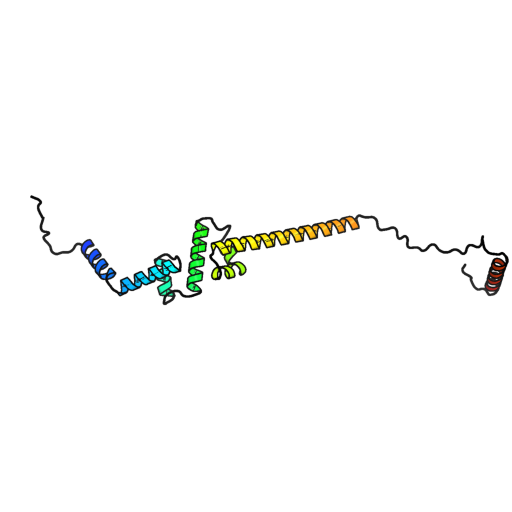80 1.00 57.56 189 LEU A O 1
#

Mean predicted aligned error: 17.12 Å

Solvent-accessible surface area (backbone atoms only — not comparable to full-atom values): 11301 Å² total; per-residue (Å²): 140,79,85,79,76,78,80,80,70,99,65,78,49,72,66,60,49,51,52,50,51,46,52,54,48,63,68,31,67,68,47,45,52,52,54,52,52,28,51,51,42,20,73,67,21,67,42,55,67,68,58,24,44,49,46,37,63,78,62,74,38,83,74,59,70,68,59,30,53,50,46,25,48,50,43,54,48,53,52,35,46,75,71,63,74,51,90,77,64,71,65,67,52,64,70,36,66,71,52,54,64,32,55,85,77,41,58,59,77,56,36,54,54,51,46,52,50,51,54,52,51,53,50,51,55,50,52,52,50,51,52,52,52,50,53,53,51,50,54,53,52,55,58,68,72,48,79,76,78,79,78,85,74,70,75,78,79,80,71,81,70,70,88,83,51,56,70,70,59,52,50,53,53,50,51,51,50,53,51,36,52,75,70,71,47,88,78,84,130

Radius of gyration: 49.46 Å; Cα contacts (8 Å, |Δi|>4): 78; chains: 1; bounding box: 64×45×168 Å

Nearest PDB structures (foldseek):
  8hhl-assembly1_A  TM=2.080E-01  e=5.297E+00  Mycolicibacterium mucogenicum